Protein AF-S6V824-F1 (afdb_monomer)

Mean predicted aligned error: 8.58 Å

Sequence (291 aa):
VHAELPTQDVLAEPEPSVALASVLDTAERPHDSRVLLSIGAGLAEAAPLQPLRQRIEALCHDIRNELGVEVPVPEVYLDRALPADRFQVELEGVPVTEGEFGAKLLLLQDDPLHAQLISLEPVEAPSPIASRPGRWIGREHVGALQDAGIGFLFADEVLREVLDRMLRRYAADFLGIQETRLMLEQLEGKYGELIKEVLRIMPLQRVAEALRLLVAEGVSIRNRRGLLESMVEWGGTESDAGRLTEHLRAGLARQISHQYADRNRVISAFVLAPALEERLRGALGRQDKNR

Radius of gyration: 25.37 Å; Cα contacts (8 Å, |Δi|>4): 370; chains: 1; bounding box: 50×78×82 Å

Secondary structure (DSSP, 8-state):
---PPPP----PPPPSSSHHHHHHHTPPPPSS-SEEEEE-HHHHHHS-HHHHHHHHHHHHHHHHHHH---PPPPEEEE-TTS-TTEEEEEETTEEEEEEE--TTEEEE-S-HHHHHHTT--PEEE--TT-SS-EEEEEGGGHHHHHHTT--EE-HHHHHHHHHHHHHHHTTTTT--HHHHHHHHHTTHHHHHHHHHHHHHHS-HHHHHHHHHHHHHTT-----HHHHHHHHHHHTTT--SHHHHHHHHHHHTHHHHHHHH--TTSPPP-----HHHHHHHHHHHHHHTT--

pLDDT: mean 88.2, std 16.55, range [31.91, 97.94]

Nearest PDB structures (foldseek):
  6wa6-assembly1_E  TM=8.907E-01  e=2.879E-19  Chlamydia pneumoniae
  6wa6-assembly1_I  TM=8.769E-01  e=2.291E-19  Chlamydia pneumoniae
  7qij-assembly1_CA  TM=8.609E-01  e=1.627E-19  Yersinia enterocolitica
  7alw-assembly1_A  TM=8.765E-01  e=6.047E-19  Yersinia enterocolitica
  7qij-assembly2_RA  TM=8.563E-01  e=4.546E-19  Yersinia enterocolitica

Foldseek 3Di:
DDDDDDDDDDDDDDDDADPQCVVLVPDDDDLQFQKEKEAEQLLCRQAPPVVLQVLQVVLQVVCCVQAVFRFDRYDYHYDHVDDRQKMFMDGNNHTDAIDGDRLQKKFFPDDCVLCVVVVFQFDFACASQDPGTTTIGGPVCVVVCVVSVTDIHHSSRSVSSNVSVVCLQCRLVSQALVRLVVVVVVCCVPCVVLSVLLCVQDPSRLVSLLSSVCSNVVHHCVPVVLQSVLSNVCVNPDPDSVVSNVSSVVSCVVVVQVVQADPVSDHDDDDDDPVVVVVVVVVVVVVVVVD

Organism: NCBI:txid1194404

InterPro domains:
  IPR001712 Type III secretion system FHIPEP [PF00771] (35-288)
  IPR001712 Type III secretion system FHIPEP [PTHR30161] (28-288)
  IPR042193 FHIPEP, domain 3 [G3DSA:1.10.8.540] (176-263)
  IPR042194 FHIPEP, domain 1 [G3DSA:3.40.30.60] (35-175)

Structure (mmCIF, N/CA/C/O backbone):
data_AF-S6V824-F1
#
_entry.id   AF-S6V824-F1
#
loop_
_atom_site.group_PDB
_atom_site.id
_atom_site.type_symbol
_atom_site.label_atom_id
_atom_site.label_alt_id
_atom_site.label_comp_id
_atom_site.label_asym_id
_atom_site.label_entity_id
_atom_site.label_seq_id
_atom_site.pdbx_PDB_ins_code
_atom_site.Cartn_x
_atom_site.Cartn_y
_atom_site.Cartn_z
_atom_site.occupancy
_atom_site.B_iso_or_equiv
_atom_site.auth_seq_id
_atom_site.auth_comp_id
_atom_site.auth_asym_id
_atom_site.auth_atom_id
_atom_site.pdbx_PDB_model_num
ATOM 1 N N . VAL A 1 1 ? 7.088 48.043 -53.734 1.00 42.75 1 VAL A N 1
ATOM 2 C CA . VAL A 1 1 ? 6.934 48.030 -52.263 1.00 42.75 1 VAL A CA 1
ATOM 3 C C . VAL A 1 1 ? 6.707 46.585 -51.876 1.00 42.75 1 VAL A C 1
ATOM 5 O O . VAL A 1 1 ? 5.650 46.046 -52.172 1.00 42.75 1 VAL A O 1
ATOM 8 N N . HIS A 1 2 ? 7.774 45.938 -51.412 1.00 32.22 2 HIS A N 1
ATOM 9 C CA . HIS A 1 2 ? 7.785 44.544 -50.977 1.00 32.22 2 HIS A CA 1
ATOM 10 C C . HIS A 1 2 ? 6.995 44.413 -49.671 1.00 32.22 2 HIS A C 1
ATOM 12 O O . HIS A 1 2 ? 7.174 45.236 -48.778 1.00 32.22 2 HIS A O 1
ATOM 18 N N . ALA A 1 3 ? 6.143 43.397 -49.570 1.00 35.28 3 ALA A N 1
ATOM 19 C CA . ALA A 1 3 ? 5.571 42.947 -48.308 1.00 35.28 3 ALA A CA 1
ATOM 20 C C . ALA A 1 3 ? 5.897 41.456 -48.179 1.00 35.28 3 ALA A C 1
ATOM 22 O O . ALA A 1 3 ? 5.296 40.619 -48.850 1.00 35.28 3 ALA A O 1
ATOM 23 N N . GLU A 1 4 ? 6.927 41.163 -47.390 1.00 32.28 4 GLU A N 1
ATOM 24 C CA . GLU A 1 4 ? 7.301 39.820 -46.959 1.00 32.28 4 GLU A CA 1
ATOM 25 C C . GLU A 1 4 ? 6.299 39.336 -45.903 1.00 32.28 4 GLU A C 1
ATOM 27 O O . GLU A 1 4 ? 6.030 40.022 -44.917 1.00 32.28 4 GLU A O 1
ATOM 32 N N . LEU A 1 5 ? 5.737 38.150 -46.125 1.00 37.09 5 LEU A N 1
ATOM 33 C CA . LEU A 1 5 ? 5.068 37.359 -45.096 1.00 37.09 5 LEU A CA 1
ATOM 34 C C . LEU A 1 5 ? 6.140 36.489 -44.423 1.00 37.09 5 LEU A C 1
ATOM 36 O O . LEU A 1 5 ? 6.868 35.807 -45.148 1.00 37.09 5 LEU A O 1
ATOM 40 N N . PRO A 1 6 ? 6.266 36.482 -43.086 1.00 36.09 6 PRO A N 1
ATOM 41 C CA . PRO A 1 6 ? 7.242 35.635 -42.425 1.00 36.09 6 PRO A CA 1
ATOM 42 C C . PRO A 1 6 ? 6.784 34.172 -42.414 1.00 36.09 6 PRO A C 1
ATOM 44 O O . PRO A 1 6 ? 5.643 33.839 -42.085 1.00 36.09 6 PRO A O 1
ATOM 47 N N . THR A 1 7 ? 7.729 33.323 -42.796 1.00 36.97 7 THR A N 1
ATOM 48 C CA . THR A 1 7 ? 7.738 31.864 -42.776 1.00 36.97 7 THR A CA 1
ATOM 49 C C . THR A 1 7 ? 7.421 31.327 -41.377 1.00 36.97 7 THR A C 1
ATOM 51 O O . THR A 1 7 ? 7.970 31.798 -40.383 1.00 36.97 7 THR A O 1
ATOM 54 N N . GLN A 1 8 ? 6.538 30.330 -41.300 1.00 38.06 8 GLN A N 1
ATOM 55 C CA . GLN A 1 8 ? 6.351 29.510 -40.104 1.00 38.06 8 GLN A CA 1
ATOM 56 C C . GLN A 1 8 ? 7.595 28.638 -39.901 1.00 38.06 8 GLN A C 1
ATOM 58 O O . GLN A 1 8 ? 7.780 27.665 -40.631 1.00 38.06 8 GLN A O 1
ATOM 63 N N . ASP A 1 9 ? 8.425 28.974 -38.914 1.00 31.91 9 ASP A N 1
ATOM 64 C CA . ASP A 1 9 ? 9.458 28.069 -38.414 1.00 31.91 9 ASP A CA 1
ATOM 65 C C . ASP A 1 9 ? 8.865 27.126 -37.359 1.00 31.91 9 ASP A C 1
ATOM 67 O O . ASP A 1 9 ? 8.425 27.512 -36.276 1.00 31.91 9 ASP A O 1
ATOM 71 N N . VAL A 1 10 ? 8.817 25.872 -37.793 1.00 36.41 10 VAL A N 1
ATOM 72 C CA . VAL A 1 10 ? 8.784 24.592 -37.089 1.00 36.41 10 VAL A CA 1
ATOM 73 C C . VAL A 1 10 ? 9.119 24.680 -35.590 1.00 36.41 10 VAL A C 1
ATOM 75 O O . VAL A 1 10 ? 10.242 24.987 -35.195 1.00 36.41 10 VAL A O 1
ATOM 78 N N . LEU A 1 11 ? 8.143 24.320 -34.752 1.00 35.00 11 LEU A N 1
ATOM 79 C CA . LEU A 1 11 ? 8.351 23.973 -33.345 1.00 35.00 11 LEU A CA 1
ATOM 80 C C . LEU A 1 11 ? 9.250 22.730 -33.272 1.00 35.00 11 LEU A C 1
ATOM 82 O O . LEU A 1 11 ? 8.796 21.620 -33.537 1.00 35.00 11 LEU A O 1
ATOM 86 N N . ALA A 1 12 ? 10.524 22.925 -32.937 1.00 35.66 12 ALA A N 1
ATOM 87 C CA . ALA A 1 12 ? 11.430 21.843 -32.578 1.00 35.66 12 ALA A CA 1
ATOM 88 C C . ALA A 1 12 ? 11.019 21.254 -31.217 1.00 35.66 12 ALA A C 1
ATOM 90 O O . ALA A 1 12 ? 10.885 21.981 -30.230 1.00 35.66 12 ALA A O 1
ATOM 91 N N . GLU A 1 13 ? 10.812 19.939 -31.171 1.00 36.19 13 GLU A N 1
ATOM 92 C CA . GLU A 1 13 ? 10.642 19.175 -29.933 1.00 36.19 13 GLU A CA 1
ATOM 93 C C . GLU A 1 13 ? 11.926 19.256 -29.081 1.00 36.19 13 GLU A C 1
ATOM 95 O O . GLU A 1 13 ? 13.026 19.182 -29.636 1.00 36.19 13 GLU A O 1
ATOM 100 N N . PRO A 1 14 ? 11.845 19.401 -27.745 1.00 37.44 14 PRO A N 1
ATOM 101 C CA . PRO A 1 14 ? 13.037 19.353 -26.909 1.00 37.44 14 PRO A CA 1
ATOM 102 C C . PRO A 1 14 ? 13.523 17.902 -26.751 1.00 37.44 14 PRO A C 1
ATOM 104 O O . PRO A 1 14 ? 12.757 17.017 -26.374 1.00 37.44 14 PRO A O 1
ATOM 107 N N . GLU A 1 15 ? 14.812 17.665 -27.006 1.00 36.59 15 GLU A N 1
ATOM 108 C CA . GLU A 1 15 ? 15.467 16.363 -26.823 1.00 36.59 15 GLU A CA 1
ATOM 109 C C . GLU A 1 15 ? 15.367 15.844 -25.366 1.00 36.59 15 GLU A C 1
ATOM 111 O O . GLU A 1 15 ? 15.774 16.553 -24.440 1.00 36.59 15 GLU A O 1
ATOM 116 N N . PRO A 1 16 ? 14.899 14.601 -25.112 1.00 46.06 16 PRO A N 1
ATOM 117 C CA . PRO A 1 16 ? 14.573 14.149 -23.757 1.00 46.06 16 PRO A CA 1
ATOM 118 C C . PRO A 1 16 ? 15.608 13.191 -23.128 1.00 46.06 16 PRO A C 1
ATOM 120 O O . PRO A 1 16 ? 15.213 12.203 -22.517 1.00 46.06 16 PRO A O 1
ATOM 123 N N . SER A 1 17 ? 16.924 13.435 -23.239 1.00 49.91 17 SER A N 1
ATOM 124 C CA . SER A 1 17 ? 17.923 12.471 -22.709 1.00 49.91 17 SER A CA 1
ATOM 125 C C . SER A 1 17 ? 19.036 13.027 -21.811 1.00 49.91 17 SER A C 1
ATOM 127 O O . SER A 1 17 ? 19.642 12.250 -21.078 1.00 49.91 17 SER A O 1
ATOM 129 N N . VAL A 1 18 ? 19.330 14.331 -21.804 1.00 44.28 18 VAL A N 1
ATOM 130 C CA . VAL A 1 18 ? 20.555 14.844 -21.140 1.00 44.28 18 VAL A CA 1
ATOM 131 C C . VAL A 1 18 ? 20.296 15.447 -19.744 1.00 44.28 18 VAL A C 1
ATOM 133 O O . VAL A 1 18 ? 21.223 15.676 -18.973 1.00 44.28 18 VAL A O 1
ATOM 136 N N . ALA A 1 19 ? 19.035 15.661 -19.359 1.00 47.78 19 ALA A N 1
ATOM 137 C CA . ALA A 1 19 ? 18.693 16.410 -18.142 1.00 47.78 19 ALA A CA 1
ATOM 138 C C . ALA A 1 19 ? 18.625 15.578 -16.842 1.00 47.78 19 ALA A C 1
ATOM 140 O O . ALA A 1 19 ? 18.564 16.157 -15.761 1.00 47.78 19 ALA A O 1
ATOM 141 N N . LEU A 1 20 ? 18.606 14.241 -16.914 1.00 47.66 20 LEU A N 1
ATOM 142 C CA . LEU A 1 20 ? 18.340 13.390 -15.742 1.00 47.66 20 LEU A CA 1
ATOM 143 C C . LEU A 1 20 ? 19.601 12.991 -14.980 1.00 47.66 20 LEU A C 1
ATOM 145 O O . LEU A 1 20 ? 19.644 13.101 -13.754 1.00 47.66 20 LEU A O 1
ATOM 149 N N . ALA A 1 21 ? 20.624 12.551 -15.719 1.00 44.31 21 ALA A N 1
ATOM 150 C CA . ALA A 1 21 ? 21.882 12.114 -15.134 1.00 44.31 21 ALA A CA 1
ATOM 151 C C . ALA A 1 21 ? 22.497 13.227 -14.284 1.00 44.31 21 ALA A C 1
ATOM 153 O O . ALA A 1 21 ? 22.924 12.935 -13.182 1.00 44.31 21 ALA A O 1
ATOM 154 N N . SER A 1 22 ? 22.433 14.487 -14.735 1.00 46.03 22 SER A N 1
ATOM 155 C CA . SER A 1 22 ? 23.046 15.649 -14.079 1.00 46.03 22 SER A CA 1
ATOM 156 C C . SER A 1 22 ? 22.355 16.101 -12.782 1.00 46.03 22 SER A C 1
ATOM 158 O O . SER A 1 22 ? 23.029 16.573 -11.868 1.00 46.03 22 SER A O 1
ATOM 160 N N . VAL A 1 23 ? 21.029 15.946 -12.659 1.00 53.03 23 VAL A N 1
ATOM 161 C CA . VAL A 1 23 ? 20.279 16.371 -11.457 1.00 53.03 23 VAL A CA 1
ATOM 162 C C . VAL A 1 23 ? 20.393 15.342 -10.332 1.00 53.03 23 VAL A C 1
ATOM 164 O O . VAL A 1 23 ? 20.515 15.723 -9.171 1.00 53.03 23 VAL A O 1
ATOM 167 N N . LEU A 1 24 ? 20.400 14.048 -10.666 1.00 56.69 24 LEU A N 1
ATOM 168 C CA . LEU A 1 24 ? 20.668 12.982 -9.697 1.00 56.69 24 LEU A CA 1
ATOM 169 C C . LEU A 1 24 ? 22.177 12.778 -9.450 1.00 56.69 24 LEU A C 1
ATOM 171 O O . LEU A 1 24 ? 22.533 12.260 -8.399 1.00 56.69 24 LEU A O 1
ATOM 175 N N . ASP A 1 25 ? 23.057 13.217 -10.365 1.00 50.44 25 ASP A N 1
ATOM 176 C CA . ASP A 1 25 ? 24.528 13.084 -10.262 1.00 50.44 25 ASP A CA 1
ATOM 177 C C . ASP A 1 25 ? 25.109 13.744 -9.016 1.00 50.44 25 ASP A C 1
ATOM 179 O O . ASP A 1 25 ? 26.099 13.286 -8.453 1.00 50.44 25 ASP A O 1
ATOM 183 N N . THR A 1 26 ? 24.519 14.874 -8.633 1.00 52.97 26 THR A N 1
ATOM 184 C CA . THR A 1 26 ? 25.080 15.766 -7.610 1.00 52.97 26 THR A CA 1
ATOM 185 C C . THR A 1 26 ? 24.395 15.618 -6.255 1.00 52.97 26 THR A C 1
ATOM 187 O O . THR A 1 26 ? 24.770 16.305 -5.308 1.00 52.97 26 THR A O 1
ATOM 190 N N . ALA A 1 27 ? 23.372 14.766 -6.156 1.00 63.06 27 ALA A N 1
ATOM 191 C CA . ALA A 1 27 ? 22.591 14.610 -4.941 1.00 63.06 27 ALA A CA 1
ATOM 192 C C . ALA A 1 27 ? 23.253 13.578 -4.020 1.00 63.06 27 ALA A C 1
ATOM 194 O O . ALA A 1 27 ? 23.409 12.412 -4.381 1.00 63.06 27 ALA A O 1
ATOM 195 N N . GLU A 1 28 ? 23.638 14.006 -2.818 1.00 75.31 28 GLU A N 1
ATOM 196 C CA . GLU A 1 28 ? 23.995 13.077 -1.746 1.00 75.31 28 GLU A CA 1
ATOM 197 C C . GLU A 1 28 ? 22.806 12.157 -1.444 1.00 75.31 28 GLU A C 1
ATOM 199 O O . GLU A 1 28 ? 21.642 12.551 -1.577 1.00 75.31 28 GLU A O 1
ATOM 204 N N . ARG A 1 29 ? 23.098 10.910 -1.061 1.00 83.44 29 ARG A N 1
ATOM 205 C CA . ARG A 1 29 ? 22.059 9.941 -0.709 1.00 83.44 29 ARG A CA 1
ATOM 206 C C . ARG A 1 29 ? 21.196 10.514 0.425 1.00 83.44 29 ARG A C 1
ATOM 208 O O . ARG A 1 29 ? 21.756 10.867 1.463 1.00 83.44 29 ARG A O 1
ATOM 215 N N . PRO A 1 30 ? 19.861 10.567 0.279 1.00 84.31 30 PRO A N 1
ATOM 216 C CA . PRO A 1 30 ? 18.988 11.035 1.349 1.00 84.31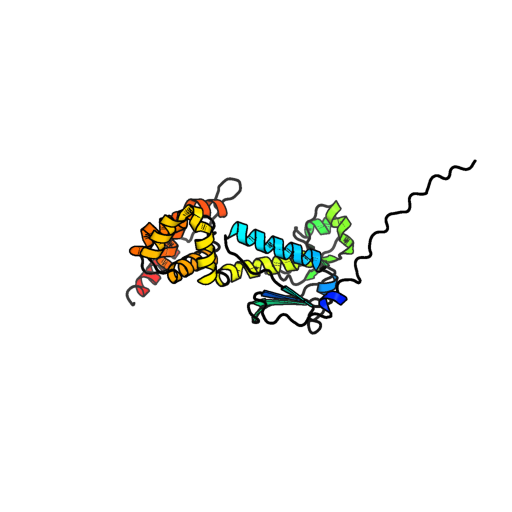 30 PRO A CA 1
ATOM 217 C C . PRO A 1 30 ? 19.155 10.171 2.605 1.00 84.31 30 PRO A C 1
ATOM 219 O O . PRO A 1 30 ? 18.968 8.955 2.554 1.00 84.31 30 PRO A O 1
ATOM 222 N N . HIS A 1 31 ? 19.520 10.792 3.728 1.00 76.75 31 HIS A N 1
ATOM 223 C CA . HIS A 1 31 ? 19.732 10.092 5.002 1.00 76.75 31 HIS A CA 1
ATOM 224 C C . HIS A 1 31 ? 18.479 10.051 5.888 1.00 76.75 31 HIS A C 1
ATOM 226 O O . HIS A 1 31 ? 18.310 9.099 6.643 1.00 76.75 31 HIS A O 1
ATOM 232 N N . ASP A 1 32 ? 17.582 11.032 5.748 1.00 82.88 32 ASP A N 1
ATOM 233 C CA . ASP A 1 32 ? 16.365 11.166 6.565 1.00 82.88 32 ASP A CA 1
ATOM 234 C C . ASP A 1 32 ? 15.098 10.667 5.846 1.00 82.88 32 ASP A C 1
ATOM 236 O O . ASP A 1 32 ? 13.971 10.902 6.293 1.00 82.88 32 ASP A O 1
ATOM 240 N N . SER A 1 33 ? 15.259 9.987 4.708 1.00 88.88 33 SER A N 1
ATOM 241 C CA . SER A 1 33 ? 14.119 9.528 3.922 1.00 88.88 33 SER A CA 1
ATOM 242 C C . SER A 1 33 ? 13.402 8.371 4.611 1.00 88.88 33 SER A C 1
ATOM 244 O O . SER A 1 33 ? 13.998 7.332 4.905 1.00 88.88 33 SER A O 1
ATOM 246 N N . ARG A 1 34 ? 12.089 8.520 4.830 1.00 93.19 34 ARG A N 1
ATOM 247 C CA . ARG A 1 34 ? 11.262 7.422 5.354 1.00 93.19 34 ARG A CA 1
ATOM 248 C C . ARG A 1 34 ? 11.130 6.290 4.345 1.00 93.19 34 ARG A C 1
ATOM 250 O O . ARG A 1 34 ? 11.077 5.139 4.757 1.00 93.19 34 ARG A O 1
ATOM 257 N N . VAL A 1 35 ? 11.068 6.609 3.052 1.00 97.19 35 VAL A N 1
ATOM 258 C CA . VAL A 1 35 ? 11.022 5.621 1.970 1.00 97.19 35 VAL A CA 1
ATOM 259 C C . VAL A 1 35 ? 11.950 6.063 0.847 1.00 97.19 35 VAL A C 1
ATOM 261 O O . VAL A 1 35 ? 11.719 7.104 0.236 1.00 97.19 35 VAL A O 1
ATOM 264 N N . LEU A 1 36 ? 12.949 5.240 0.539 1.00 96.75 36 LEU A N 1
ATOM 265 C CA . LEU A 1 36 ? 13.936 5.514 -0.504 1.00 96.75 36 LEU A CA 1
ATOM 266 C C . LEU A 1 36 ? 13.850 4.455 -1.604 1.00 96.75 36 LEU A C 1
ATOM 268 O O . LEU A 1 36 ? 13.994 3.265 -1.334 1.00 96.75 36 LEU A O 1
ATOM 272 N N . LEU A 1 37 ? 13.643 4.888 -2.845 1.00 97.31 37 LEU A N 1
ATOM 273 C CA . LEU A 1 37 ? 13.793 4.074 -4.045 1.00 97.31 37 LEU A CA 1
ATOM 274 C C . LEU A 1 37 ? 15.160 4.368 -4.675 1.00 97.31 37 LEU A C 1
ATOM 276 O O . LEU A 1 37 ? 15.342 5.386 -5.343 1.00 97.31 37 LEU A O 1
ATOM 280 N N . SER A 1 38 ? 16.099 3.446 -4.502 1.00 96.25 38 SER A N 1
ATOM 281 C CA . SER A 1 38 ? 17.385 3.445 -5.197 1.00 96.25 38 SER A CA 1
ATOM 282 C C . 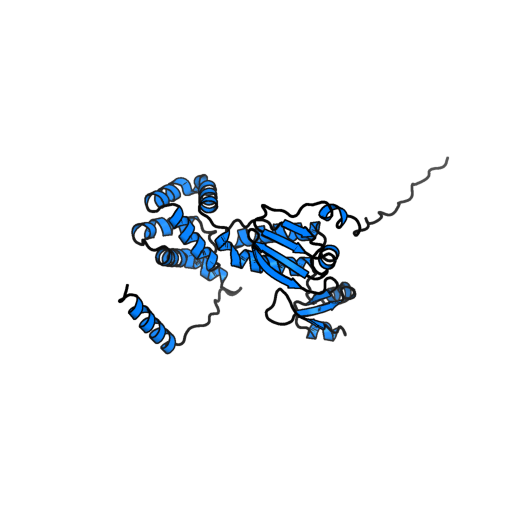SER A 1 38 ? 17.261 2.685 -6.517 1.00 96.25 38 SER A C 1
ATOM 284 O O . SER A 1 38 ? 16.807 1.540 -6.535 1.00 96.25 38 SER A O 1
ATOM 286 N N . ILE A 1 39 ? 17.675 3.298 -7.624 1.00 96.62 39 ILE A N 1
ATOM 287 C CA . ILE A 1 39 ? 17.663 2.688 -8.962 1.00 96.62 39 ILE A CA 1
ATOM 288 C C . ILE A 1 39 ? 19.048 2.736 -9.600 1.00 96.62 39 ILE A C 1
ATOM 290 O O . ILE A 1 39 ? 19.780 3.711 -9.435 1.00 96.62 39 ILE A O 1
ATOM 294 N N . GLY A 1 40 ? 19.393 1.689 -10.348 1.00 95.88 40 GLY A N 1
ATOM 295 C CA . GLY A 1 40 ? 20.574 1.664 -11.203 1.00 95.88 40 GLY A CA 1
ATOM 296 C C . GLY A 1 40 ? 20.431 2.556 -12.441 1.00 95.88 40 GLY A C 1
ATOM 297 O O . GLY A 1 40 ? 19.340 3.003 -12.803 1.00 95.88 40 GLY A O 1
ATOM 298 N N . ALA A 1 41 ? 21.554 2.805 -13.120 1.00 94.31 41 ALA A N 1
ATOM 299 C CA . ALA A 1 41 ? 21.619 3.735 -14.252 1.00 94.31 41 ALA A CA 1
ATOM 300 C C . ALA A 1 41 ? 20.700 3.360 -15.431 1.00 94.31 41 ALA A C 1
ATOM 302 O O . ALA A 1 41 ? 20.087 4.243 -16.024 1.00 94.31 41 ALA A O 1
ATOM 303 N N . GLY A 1 42 ? 20.551 2.068 -15.740 1.00 94.75 42 GLY A N 1
ATOM 304 C CA . GLY A 1 42 ? 19.681 1.597 -16.823 1.00 94.75 42 GLY A CA 1
ATOM 305 C C . GLY A 1 42 ? 18.207 1.887 -16.547 1.00 94.75 42 GLY A C 1
ATOM 306 O O . GLY A 1 42 ? 17.502 2.409 -17.412 1.00 94.75 42 GLY A O 1
ATOM 307 N N . LEU A 1 43 ? 17.748 1.633 -15.318 1.00 95.19 43 LEU A N 1
ATOM 308 C CA . LEU A 1 43 ? 16.395 1.996 -14.891 1.00 95.19 43 LEU A CA 1
ATOM 309 C C . LEU A 1 43 ? 16.188 3.511 -14.844 1.00 95.19 43 LEU A C 1
ATOM 311 O O . LEU A 1 43 ? 15.126 3.974 -15.246 1.00 95.19 43 LEU A O 1
ATOM 315 N N . ALA A 1 44 ? 17.184 4.286 -14.411 1.00 93.94 44 ALA A N 1
ATOM 316 C CA . ALA A 1 44 ? 17.092 5.746 -14.399 1.00 93.94 44 ALA A CA 1
ATOM 317 C C . ALA A 1 44 ? 16.956 6.346 -15.808 1.00 93.94 44 ALA A C 1
ATOM 319 O O . ALA A 1 44 ? 16.213 7.308 -15.998 1.00 93.94 44 ALA A O 1
ATOM 320 N N . GLU A 1 45 ? 17.627 5.769 -16.807 1.00 93.06 45 GLU A N 1
ATOM 321 C CA . GLU A 1 45 ? 17.442 6.143 -18.214 1.00 93.06 45 GLU A CA 1
ATOM 322 C C . GLU A 1 45 ? 16.051 5.746 -18.732 1.00 93.06 45 GLU A C 1
ATOM 324 O O . GLU A 1 45 ? 15.400 6.508 -19.448 1.00 93.06 45 GLU A O 1
ATOM 329 N N . ALA A 1 46 ? 15.576 4.554 -18.368 1.00 93.12 46 ALA A N 1
ATOM 330 C CA . ALA A 1 46 ? 14.311 4.016 -18.855 1.00 93.12 46 ALA A CA 1
ATOM 331 C C . ALA A 1 46 ? 13.059 4.619 -18.201 1.00 93.12 46 ALA A C 1
ATOM 333 O O . ALA A 1 46 ? 11.996 4.582 -18.833 1.00 93.12 46 ALA A O 1
ATOM 334 N N . ALA A 1 47 ? 13.185 5.131 -16.974 1.00 93.38 47 ALA A N 1
ATOM 335 C CA . ALA A 1 47 ? 12.130 5.711 -16.150 1.00 93.38 47 ALA A CA 1
ATOM 336 C C . ALA A 1 47 ? 12.468 7.177 -15.809 1.00 93.38 47 ALA A C 1
ATOM 338 O O . ALA A 1 47 ? 13.083 7.451 -14.773 1.00 93.38 47 ALA A O 1
ATOM 339 N N . PRO A 1 48 ? 12.067 8.146 -16.656 1.00 88.25 48 PRO A N 1
ATOM 340 C CA . PRO A 1 48 ? 12.389 9.545 -16.425 1.00 88.25 48 PRO A CA 1
ATOM 341 C C . PRO A 1 48 ? 11.852 10.050 -15.075 1.00 88.25 48 PRO A C 1
ATOM 343 O O . PRO A 1 48 ? 10.685 9.858 -14.735 1.00 88.25 48 PRO A O 1
ATOM 346 N N . LEU A 1 49 ? 12.704 10.751 -14.323 1.00 88.31 49 LEU A N 1
ATOM 347 C CA . LEU A 1 49 ? 12.467 11.190 -12.944 1.00 88.31 49 LEU A CA 1
ATOM 348 C C . LEU A 1 49 ? 11.170 11.985 -12.756 1.00 88.31 49 LEU A C 1
ATOM 350 O O . LEU A 1 49 ? 10.475 11.773 -11.770 1.00 88.31 49 LEU A O 1
ATOM 354 N N . GLN A 1 50 ? 10.853 12.913 -13.662 1.00 89.50 50 GLN A N 1
ATOM 355 C CA . GLN A 1 50 ? 9.663 13.764 -13.533 1.00 89.50 50 GLN A CA 1
ATOM 356 C C . GLN A 1 50 ? 8.359 12.945 -13.655 1.00 89.50 50 GLN A C 1
ATOM 358 O O . GLN A 1 50 ? 7.580 12.958 -12.700 1.00 89.50 50 GLN A O 1
ATOM 363 N N . PRO A 1 51 ? 8.134 12.167 -14.735 1.00 90.88 51 PRO A N 1
ATOM 364 C CA . PRO A 1 51 ? 7.029 11.209 -14.807 1.00 90.88 51 PRO A CA 1
ATOM 365 C C . PRO A 1 51 ? 6.980 10.235 -13.629 1.00 90.88 51 PRO A C 1
ATOM 367 O O . PRO A 1 51 ? 5.914 10.030 -13.051 1.00 90.88 51 PRO A O 1
ATOM 370 N N . LEU A 1 52 ? 8.126 9.672 -13.230 1.00 93.88 52 LEU A N 1
ATOM 371 C CA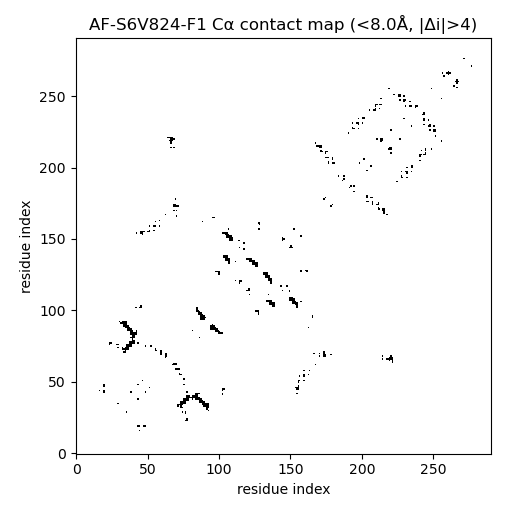 . LEU A 1 52 ? 8.182 8.733 -12.112 1.00 93.88 52 LEU A CA 1
ATOM 372 C C . LEU A 1 52 ? 7.721 9.393 -10.803 1.00 93.88 52 LEU A C 1
ATOM 374 O O . LEU A 1 52 ? 6.869 8.839 -10.117 1.00 93.88 52 LEU A O 1
ATOM 378 N N . ARG A 1 53 ? 8.199 10.602 -10.484 1.00 93.75 53 ARG A N 1
ATOM 379 C CA . ARG A 1 53 ? 7.754 11.362 -9.302 1.00 93.75 53 ARG A CA 1
ATOM 380 C C . ARG A 1 53 ? 6.258 11.656 -9.337 1.00 93.75 53 ARG A C 1
ATOM 382 O O . ARG A 1 53 ? 5.584 11.414 -8.344 1.00 93.75 53 ARG A O 1
ATOM 389 N N . GLN A 1 54 ? 5.723 12.087 -10.480 1.00 94.94 54 GLN A N 1
ATOM 390 C CA . GLN A 1 54 ? 4.283 12.332 -10.629 1.00 94.94 54 GLN A CA 1
ATOM 391 C C . GLN A 1 54 ? 3.459 11.062 -10.385 1.00 94.94 54 GLN A C 1
ATOM 393 O O . GLN A 1 54 ? 2.435 11.106 -9.704 1.00 94.94 54 GLN A O 1
ATOM 398 N N . ARG A 1 55 ? 3.916 9.911 -10.892 1.00 95.69 55 ARG A N 1
ATOM 399 C CA . ARG A 1 55 ? 3.271 8.614 -10.642 1.00 95.69 55 ARG A CA 1
ATOM 400 C C . ARG A 1 55 ? 3.347 8.197 -9.176 1.00 95.69 55 ARG A C 1
ATOM 402 O O . ARG A 1 55 ? 2.378 7.645 -8.662 1.00 95.69 55 ARG A O 1
ATOM 409 N N . ILE A 1 56 ? 4.468 8.461 -8.509 1.00 97.62 56 ILE A N 1
ATOM 410 C CA . ILE A 1 56 ? 4.649 8.191 -7.079 1.00 97.62 56 ILE A CA 1
ATOM 411 C C . ILE A 1 56 ? 3.713 9.075 -6.239 1.00 97.62 56 ILE A C 1
ATOM 413 O O . ILE A 1 56 ? 3.024 8.574 -5.355 1.00 97.62 56 ILE A O 1
ATOM 417 N N . GLU A 1 57 ? 3.626 10.372 -6.534 1.00 96.94 57 GLU A N 1
ATOM 418 C CA . GLU A 1 57 ? 2.712 11.293 -5.847 1.00 96.94 57 GLU A CA 1
ATOM 419 C C . GLU A 1 57 ? 1.243 10.895 -6.047 1.00 96.94 57 GLU A C 1
ATOM 421 O O . GLU A 1 57 ? 0.472 10.858 -5.082 1.00 96.94 57 GLU A O 1
ATOM 426 N N . ALA A 1 58 ? 0.865 10.537 -7.280 1.00 97.75 58 ALA A N 1
ATOM 427 C CA . ALA A 1 58 ? -0.463 10.019 -7.594 1.00 97.75 58 ALA A CA 1
ATOM 428 C C . ALA A 1 58 ? -0.759 8.725 -6.821 1.00 97.75 58 ALA A C 1
ATOM 430 O O . ALA A 1 58 ? -1.816 8.604 -6.211 1.00 97.75 58 ALA A O 1
ATOM 431 N N . LEU A 1 59 ? 0.203 7.803 -6.748 1.00 97.69 59 LEU A N 1
ATOM 432 C CA . LEU A 1 59 ? 0.087 6.580 -5.957 1.00 97.69 59 LEU A CA 1
ATOM 433 C C . LEU A 1 59 ? -0.156 6.870 -4.464 1.00 97.69 59 LEU A C 1
ATOM 435 O O . LEU A 1 59 ? -1.064 6.298 -3.860 1.00 97.69 59 LEU A O 1
ATOM 439 N N . CYS A 1 60 ? 0.614 7.771 -3.852 1.00 97.62 60 CYS A N 1
ATOM 440 C CA . CYS A 1 60 ? 0.404 8.157 -2.453 1.00 97.62 60 CYS A CA 1
ATOM 441 C C . CYS A 1 60 ? -0.983 8.794 -2.242 1.00 97.62 60 CYS A C 1
ATOM 443 O O . CYS A 1 60 ? -1.614 8.600 -1.198 1.00 97.62 60 CYS A O 1
ATOM 445 N N . HIS A 1 61 ? -1.480 9.547 -3.229 1.00 97.06 61 HIS A N 1
ATOM 446 C CA . HIS A 1 61 ? -2.840 10.081 -3.221 1.00 97.06 61 HIS A CA 1
ATOM 447 C C . HIS A 1 61 ? -3.902 8.973 -3.319 1.00 97.06 61 HIS A C 1
ATOM 449 O O . HIS A 1 61 ? -4.863 8.997 -2.548 1.00 97.06 61 HIS A O 1
ATOM 455 N N . ASP A 1 62 ? -3.710 7.981 -4.189 1.00 97.06 62 ASP A N 1
ATOM 456 C CA . ASP A 1 62 ? -4.601 6.827 -4.346 1.00 97.06 62 ASP A CA 1
ATOM 457 C C . ASP A 1 62 ? -4.696 6.022 -3.043 1.00 97.06 62 ASP A C 1
ATOM 459 O O . ASP A 1 62 ? -5.792 5.786 -2.533 1.00 97.06 62 ASP A O 1
ATOM 463 N N . ILE A 1 63 ? -3.556 5.695 -2.422 1.00 96.50 63 ILE A N 1
ATOM 464 C CA . ILE A 1 63 ? -3.512 4.957 -1.149 1.00 96.50 63 ILE A CA 1
ATOM 465 C C . ILE A 1 63 ? -4.249 5.722 -0.043 1.00 96.50 63 ILE A C 1
ATOM 467 O O . ILE A 1 63 ? -5.049 5.143 0.696 1.00 96.50 63 ILE A O 1
ATOM 471 N N . ARG A 1 64 ? -4.052 7.039 0.056 1.00 95.44 64 ARG A N 1
ATOM 472 C CA . ARG A 1 64 ? -4.794 7.893 0.997 1.00 95.44 64 ARG A CA 1
ATOM 473 C C . ARG A 1 64 ? -6.291 7.910 0.688 1.00 95.44 64 ARG A C 1
ATOM 475 O O . ARG A 1 64 ? -7.126 7.928 1.599 1.00 95.44 64 ARG A O 1
ATOM 482 N N . ASN A 1 65 ? -6.653 7.895 -0.590 1.00 94.38 65 ASN A N 1
ATOM 483 C CA . ASN A 1 65 ? -8.042 7.877 -1.022 1.00 94.38 65 ASN A CA 1
ATOM 484 C C . ASN A 1 65 ? -8.752 6.555 -0.779 1.00 94.38 65 ASN A C 1
ATOM 486 O O . ASN A 1 65 ? -9.961 6.550 -0.550 1.00 94.38 65 ASN 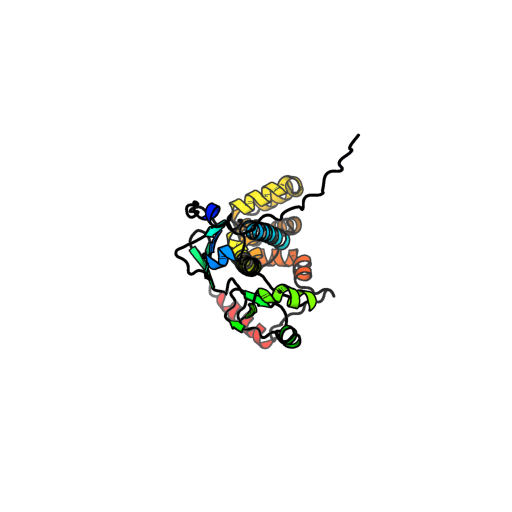A O 1
ATOM 490 N N . GLU A 1 66 ? -8.010 5.462 -0.773 1.00 93.50 66 GLU A N 1
ATOM 491 C CA . GLU A 1 66 ? -8.546 4.135 -0.530 1.00 93.50 66 GLU A CA 1
ATOM 492 C C . GLU A 1 66 ? -8.520 3.798 0.958 1.00 93.50 66 GLU A C 1
ATOM 494 O O . GLU A 1 66 ? -9.570 3.539 1.541 1.00 93.50 66 GLU A O 1
ATOM 499 N N . LEU A 1 67 ? -7.359 3.874 1.611 1.00 95.19 67 LEU A N 1
ATOM 500 C CA . LEU A 1 67 ? -7.176 3.460 3.004 1.00 95.19 67 LEU A CA 1
ATOM 501 C C . LEU A 1 67 ? -7.431 4.579 4.017 1.00 95.19 67 LEU A C 1
ATOM 503 O O . LEU A 1 67 ? -7.788 4.293 5.154 1.00 95.19 67 LEU A O 1
ATOM 507 N N . GLY A 1 68 ? -7.301 5.853 3.641 1.00 94.19 68 GLY A N 1
ATOM 508 C CA . GLY A 1 68 ? -7.386 6.965 4.596 1.00 94.19 68 GLY A CA 1
ATOM 509 C C . GLY A 1 68 ? -6.140 7.111 5.469 1.00 94.19 68 GLY A C 1
ATOM 510 O O . GLY A 1 68 ? -6.244 7.609 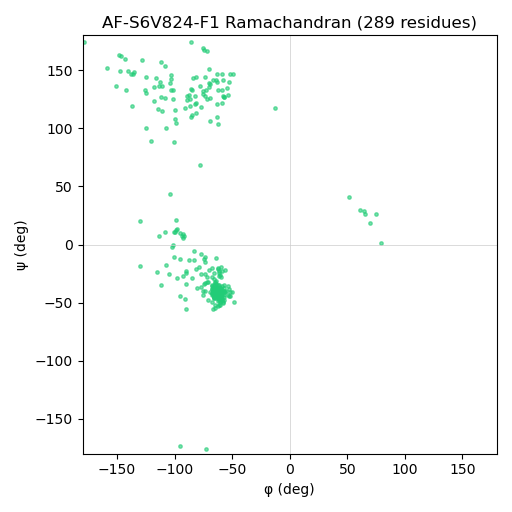6.588 1.00 94.19 68 GLY A O 1
ATOM 511 N N . VAL A 1 69 ? -4.988 6.659 4.982 1.00 94.56 69 VAL A N 1
ATOM 512 C CA . VAL A 1 69 ? -3.694 6.774 5.661 1.00 94.56 69 VAL A CA 1
ATOM 513 C C . VAL A 1 69 ? -2.802 7.711 4.862 1.00 94.56 69 VAL A C 1
ATOM 515 O O . VAL A 1 69 ? -2.765 7.639 3.635 1.00 94.56 69 VAL A O 1
ATOM 518 N N . GLU A 1 70 ? -2.104 8.599 5.560 1.00 92.56 70 GLU A N 1
ATOM 519 C CA . GLU A 1 70 ? -1.057 9.428 4.972 1.00 92.56 70 GLU A CA 1
ATOM 520 C C . GLU A 1 70 ? 0.226 8.599 4.890 1.00 92.56 70 GLU A C 1
ATOM 522 O O . GLU A 1 70 ? 0.781 8.210 5.917 1.00 92.56 70 GLU A O 1
ATOM 527 N N . VAL A 1 71 ? 0.675 8.298 3.673 1.00 95.06 71 VAL A N 1
ATOM 528 C CA . VAL A 1 71 ? 1.938 7.591 3.424 1.00 95.06 71 VAL A CA 1
ATOM 529 C C . VAL A 1 71 ? 3.006 8.589 2.964 1.00 95.06 71 VAL A C 1
ATOM 531 O O . VAL A 1 71 ? 2.672 9.524 2.229 1.00 95.06 71 VAL A O 1
ATOM 534 N N . PRO A 1 72 ? 4.276 8.438 3.384 1.00 95.19 72 PRO A N 1
ATOM 535 C CA . PRO A 1 72 ? 5.352 9.297 2.905 1.00 95.19 72 PRO A CA 1
ATOM 536 C C . PRO A 1 72 ? 5.542 9.104 1.400 1.00 95.19 72 PRO A C 1
ATOM 538 O O . PRO A 1 72 ? 5.358 7.999 0.893 1.00 95.19 72 PRO A O 1
ATOM 541 N N . VAL A 1 73 ? 5.915 10.173 0.695 1.00 95.81 73 VAL A N 1
ATOM 542 C CA . VAL A 1 73 ? 6.250 10.115 -0.734 1.00 95.81 73 VAL A CA 1
ATOM 543 C C . VAL A 1 73 ? 7.660 9.530 -0.875 1.00 95.81 73 VAL A C 1
ATOM 545 O O . VAL A 1 73 ? 8.592 10.144 -0.354 1.00 95.81 73 VAL A O 1
ATOM 548 N N . PRO A 1 74 ? 7.839 8.373 -1.543 1.00 96.38 74 PRO A N 1
ATOM 549 C CA . PRO A 1 74 ? 9.157 7.816 -1.820 1.00 96.38 74 PRO A CA 1
ATOM 550 C C . PRO A 1 74 ? 10.090 8.806 -2.523 1.00 96.38 74 PRO A C 1
ATOM 552 O O . PRO A 1 74 ? 9.750 9.359 -3.572 1.00 96.38 74 PRO A O 1
ATOM 555 N N . GLU A 1 75 ? 11.293 8.982 -1.985 1.00 94.88 75 GLU A N 1
ATOM 556 C CA . GLU A 1 75 ? 12.363 9.695 -2.678 1.00 94.88 75 GLU A CA 1
ATOM 557 C C . GLU A 1 75 ? 13.052 8.769 -3.680 1.00 94.88 75 GLU A C 1
ATOM 559 O O . GLU A 1 75 ? 13.215 7.578 -3.430 1.00 94.88 75 GLU A O 1
ATOM 564 N N . VAL A 1 76 ? 13.466 9.312 -4.826 1.00 94.38 76 VAL A N 1
ATOM 565 C CA . VAL A 1 76 ? 14.149 8.546 -5.879 1.00 94.38 76 VAL A CA 1
ATOM 566 C C . VAL A 1 76 ? 15.615 8.946 -5.922 1.00 94.38 76 VAL A C 1
ATOM 568 O O . VAL A 1 76 ? 15.926 10.129 -6.086 1.00 94.38 76 VAL A O 1
ATOM 571 N N . TYR A 1 77 ? 16.497 7.957 -5.819 1.00 93.88 77 TYR A N 1
ATOM 572 C CA . TYR A 1 77 ? 17.945 8.117 -5.805 1.00 93.88 77 TYR A CA 1
ATOM 573 C C . TYR A 1 77 ? 18.602 7.251 -6.885 1.00 93.88 77 TYR A C 1
ATOM 575 O O . TYR A 1 77 ? 18.280 6.073 -7.037 1.00 93.88 77 TYR A O 1
ATOM 583 N N . LEU A 1 78 ? 19.529 7.836 -7.647 1.00 93.94 78 LEU A N 1
ATOM 584 C CA . LEU A 1 78 ? 20.359 7.092 -8.595 1.00 93.94 78 LEU A CA 1
ATOM 585 C C . LEU A 1 78 ? 21.567 6.529 -7.852 1.00 93.94 78 LEU A C 1
ATOM 587 O O . LEU A 1 78 ? 22.482 7.272 -7.500 1.00 93.94 78 LEU A O 1
ATOM 591 N N . ASP A 1 79 ? 21.592 5.215 -7.668 1.00 93.00 79 ASP A N 1
ATOM 592 C CA . ASP A 1 79 ? 22.726 4.530 -7.063 1.00 93.00 79 ASP A CA 1
ATOM 593 C C . ASP A 1 79 ? 23.598 3.901 -8.156 1.00 93.00 79 ASP A C 1
ATOM 595 O O . ASP A 1 79 ? 23.238 2.907 -8.787 1.00 93.00 79 ASP A O 1
ATOM 599 N N . ARG A 1 80 ? 24.778 4.485 -8.385 1.00 88.75 80 ARG A N 1
ATOM 600 C CA . ARG A 1 80 ? 25.748 3.985 -9.375 1.00 88.75 80 ARG A CA 1
ATOM 601 C C . ARG A 1 80 ? 26.471 2.714 -8.936 1.00 88.75 80 ARG A C 1
ATOM 603 O O . ARG A 1 80 ? 27.112 2.081 -9.773 1.00 88.75 80 ARG A O 1
ATOM 610 N N . ALA A 1 81 ? 26.410 2.358 -7.654 1.00 91.81 81 ALA A N 1
ATOM 611 C CA . ALA A 1 81 ? 26.931 1.085 -7.177 1.00 91.81 81 ALA A CA 1
ATOM 612 C C . ALA A 1 81 ? 25.965 -0.071 -7.482 1.00 91.81 81 ALA A C 1
ATOM 614 O O . ALA A 1 81 ? 26.399 -1.226 -7.518 1.00 91.81 81 ALA A O 1
ATOM 615 N N . LEU A 1 82 ? 24.680 0.217 -7.737 1.00 94.06 82 LEU A N 1
ATOM 616 C CA . LEU A 1 82 ? 23.722 -0.791 -8.179 1.00 94.06 82 LEU A CA 1
ATOM 617 C C . LEU A 1 82 ? 23.959 -1.189 -9.648 1.00 94.06 82 LEU A C 1
ATOM 619 O O . LEU A 1 82 ? 24.271 -0.341 -10.490 1.00 94.06 82 LEU A O 1
ATOM 623 N N . PRO A 1 83 ? 23.751 -2.474 -9.997 1.00 96.50 83 PRO A N 1
ATOM 624 C CA . PRO A 1 83 ? 23.638 -2.901 -11.387 1.00 96.50 83 PRO A CA 1
ATOM 625 C C . PRO A 1 83 ? 22.596 -2.074 -12.151 1.00 96.50 83 PRO A C 1
ATOM 627 O O . PRO A 1 83 ? 21.571 -1.693 -11.590 1.00 96.50 83 PRO A O 1
ATOM 630 N N . ALA A 1 84 ? 22.836 -1.840 -13.445 1.00 95.69 84 ALA A N 1
ATOM 631 C CA . ALA A 1 84 ? 22.042 -0.924 -14.270 1.00 95.69 84 ALA A CA 1
ATOM 632 C C . ALA A 1 84 ? 20.522 -1.178 -14.217 1.00 95.69 84 ALA A C 1
ATOM 634 O O . ALA A 1 84 ? 19.753 -0.223 -14.125 1.00 95.69 84 ALA A O 1
ATOM 635 N N . ASP A 1 85 ? 20.117 -2.447 -14.220 1.00 95.94 85 ASP A N 1
ATOM 636 C CA . ASP A 1 85 ? 18.719 -2.892 -14.294 1.00 95.94 85 ASP A CA 1
ATOM 637 C C . ASP A 1 85 ? 18.123 -3.265 -12.920 1.00 95.94 85 ASP A C 1
ATOM 639 O O . ASP A 1 85 ? 17.057 -3.880 -12.837 1.00 95.94 85 ASP A O 1
ATOM 643 N N . ARG A 1 86 ? 18.809 -2.915 -11.823 1.00 96.62 86 ARG A N 1
ATOM 644 C CA . ARG A 1 86 ? 18.406 -3.247 -10.450 1.00 96.62 86 ARG A CA 1
ATOM 645 C C . ARG A 1 86 ? 17.791 -2.047 -9.738 1.00 96.62 86 ARG A C 1
ATOM 647 O O . ARG A 1 86 ? 18.228 -0.910 -9.913 1.00 96.62 86 ARG A O 1
ATOM 654 N N . PHE A 1 87 ? 16.819 -2.320 -8.876 1.00 97.50 87 PHE A N 1
ATOM 655 C CA . PHE A 1 87 ? 16.277 -1.360 -7.923 1.00 97.50 87 PHE A CA 1
ATOM 656 C C . PHE A 1 87 ? 16.277 -1.935 -6.502 1.00 97.50 87 PHE A C 1
ATOM 658 O O . PHE A 1 87 ? 16.281 -3.153 -6.292 1.00 97.50 87 PHE A O 1
ATOM 665 N N . GLN A 1 88 ? 16.222 -1.040 -5.524 1.00 97.44 88 GLN A N 1
ATOM 666 C CA . GLN A 1 88 ? 16.093 -1.348 -4.108 1.00 97.44 88 GLN A CA 1
ATOM 667 C C . GLN A 1 88 ? 15.189 -0.307 -3.448 1.00 97.44 88 GLN A C 1
ATOM 669 O O . GLN A 1 88 ? 15.342 0.890 -3.665 1.00 97.44 88 GLN A O 1
ATOM 674 N N . VAL A 1 89 ? 14.239 -0.774 -2.649 1.00 97.69 89 VAL A N 1
ATOM 675 C CA . VAL A 1 89 ? 13.322 0.040 -1.857 1.00 97.69 89 VAL A CA 1
ATOM 676 C C . VAL A 1 89 ? 13.652 -0.158 -0.389 1.00 97.69 89 VAL A C 1
ATOM 678 O O . VAL A 1 89 ? 13.682 -1.288 0.112 1.00 97.69 89 VAL A O 1
ATOM 681 N N . GLU A 1 90 ? 13.869 0.949 0.301 1.00 96.44 90 GLU A N 1
ATOM 682 C CA . GLU A 1 90 ? 14.182 0.986 1.721 1.00 96.44 90 GLU A CA 1
ATOM 683 C C . GLU A 1 90 ? 13.080 1.701 2.491 1.00 96.44 90 GLU A C 1
ATOM 685 O O . GLU A 1 90 ? 12.511 2.683 2.015 1.00 96.44 90 GLU A O 1
ATOM 690 N N . LEU A 1 91 ? 12.811 1.207 3.694 1.00 96.00 91 LEU A N 1
ATOM 691 C CA . LEU A 1 91 ? 11.954 1.832 4.688 1.00 96.00 91 LEU A CA 1
ATOM 692 C C . LEU A 1 91 ? 12.840 2.211 5.873 1.00 96.00 91 LEU A C 1
ATOM 694 O O . LEU A 1 91 ? 13.438 1.333 6.491 1.00 96.00 91 LEU A O 1
ATOM 698 N N . GLU A 1 92 ? 12.956 3.508 6.157 1.00 92.88 92 GLU A N 1
ATOM 699 C CA . GLU A 1 92 ? 13.753 4.040 7.275 1.00 92.88 92 GLU A CA 1
ATOM 700 C C . GLU A 1 92 ? 15.201 3.494 7.271 1.00 92.88 92 GLU A C 1
ATOM 702 O O . GLU A 1 92 ? 15.764 3.110 8.296 1.00 92.88 92 GLU A O 1
ATOM 707 N N . GLY A 1 93 ? 15.795 3.414 6.072 1.00 91.62 93 GLY A N 1
ATOM 708 C CA . GLY A 1 93 ? 17.155 2.912 5.834 1.00 91.62 93 GLY A CA 1
ATOM 709 C C . GLY A 1 93 ? 17.304 1.385 5.822 1.00 91.62 93 GLY A C 1
ATOM 710 O O . GLY A 1 93 ? 18.414 0.885 5.640 1.00 91.62 93 GLY A O 1
ATOM 711 N N . VAL A 1 94 ? 16.218 0.624 5.996 1.00 94.56 94 VAL A N 1
ATOM 712 C CA . VAL A 1 94 ? 16.229 -0.845 5.949 1.00 94.56 94 VAL A CA 1
ATOM 713 C C . VAL A 1 94 ? 15.695 -1.335 4.599 1.00 94.56 94 VAL A C 1
ATOM 715 O O . VAL A 1 94 ? 14.568 -0.992 4.241 1.00 94.56 94 VAL A O 1
ATOM 718 N N . PRO A 1 95 ? 16.436 -2.171 3.846 1.00 95.31 95 PRO A N 1
ATOM 719 C CA . PRO A 1 95 ? 15.945 -2.745 2.593 1.00 95.31 95 PRO A CA 1
ATOM 720 C C . PRO A 1 95 ? 14.733 -3.654 2.831 1.00 95.31 95 PRO A C 1
ATOM 722 O O . PRO A 1 95 ? 14.822 -4.640 3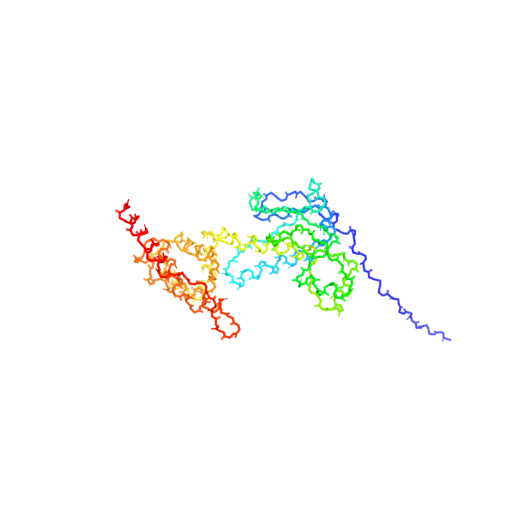.564 1.00 95.31 95 PRO A O 1
ATOM 725 N N . VAL A 1 96 ? 13.600 -3.334 2.198 1.00 96.56 96 VAL A N 1
ATOM 726 C CA . VAL A 1 96 ? 12.335 -4.087 2.334 1.00 96.56 96 VAL A CA 1
ATOM 727 C C . VAL A 1 96 ? 11.895 -4.759 1.039 1.00 96.56 96 VAL A C 1
ATOM 729 O O . VAL A 1 96 ? 11.117 -5.714 1.060 1.00 96.56 96 VAL A O 1
ATOM 732 N N . THR A 1 97 ? 12.345 -4.264 -0.112 1.00 95.56 97 THR A N 1
ATOM 733 C CA . THR A 1 97 ? 12.043 -4.847 -1.424 1.00 95.56 97 THR A CA 1
ATOM 734 C C . THR A 1 97 ? 13.188 -4.554 -2.379 1.00 95.56 97 THR A C 1
ATOM 736 O O . THR A 1 97 ? 13.681 -3.438 -2.430 1.00 95.56 97 THR A O 1
ATOM 739 N N . GLU A 1 98 ? 13.604 -5.540 -3.157 1.00 95.44 98 GLU A N 1
ATOM 740 C CA . GLU A 1 98 ? 14.614 -5.378 -4.199 1.00 95.44 98 GLU A CA 1
ATOM 741 C C . GLU A 1 98 ? 14.258 -6.252 -5.396 1.00 95.44 98 GLU A C 1
ATOM 743 O O . GLU A 1 98 ? 13.489 -7.211 -5.279 1.00 95.44 98 GLU A O 1
ATOM 748 N N . GLY A 1 99 ? 14.810 -5.920 -6.555 1.00 94.88 99 GLY A N 1
ATOM 749 C CA . GLY A 1 99 ? 14.602 -6.707 -7.755 1.00 94.88 99 GLY A CA 1
ATOM 750 C C . GLY A 1 99 ? 15.353 -6.145 -8.945 1.00 94.88 99 GLY A C 1
ATOM 751 O O . GLY A 1 99 ? 15.957 -5.076 -8.888 1.00 94.88 99 GLY A O 1
ATOM 752 N N . GLU A 1 100 ? 15.296 -6.885 -10.039 1.00 94.50 100 GLU A N 1
ATOM 753 C CA . GLU A 1 100 ? 15.865 -6.488 -11.318 1.00 94.50 100 GLU A CA 1
ATOM 754 C C . GLU A 1 100 ? 14.884 -6.813 -12.438 1.00 94.50 100 GLU A C 1
ATOM 756 O O . GLU A 1 100 ? 14.122 -7.781 -12.353 1.00 94.50 100 GLU A O 1
ATOM 761 N N . PHE A 1 101 ? 14.880 -5.982 -13.473 1.00 95.06 101 PHE A N 1
ATOM 762 C CA . PHE A 1 101 ? 14.135 -6.236 -14.698 1.00 95.06 101 PHE A CA 1
ATOM 763 C C . PHE A 1 101 ? 14.721 -5.429 -15.855 1.00 95.06 101 PHE A C 1
ATOM 765 O O . PHE A 1 101 ? 15.288 -4.359 -15.651 1.00 95.06 101 PHE A O 1
ATOM 772 N N . GLY A 1 102 ? 14.567 -5.934 -17.081 1.00 93.69 102 GLY A N 1
ATOM 773 C CA . GLY A 1 102 ? 15.154 -5.303 -18.260 1.00 93.69 102 GLY A CA 1
ATOM 774 C C . GLY A 1 102 ? 14.589 -3.904 -18.497 1.00 93.69 102 GLY A C 1
ATOM 775 O O . GLY A 1 102 ? 13.450 -3.765 -18.938 1.00 93.69 102 GLY A O 1
ATOM 776 N N . ALA A 1 103 ? 15.399 -2.866 -18.276 1.00 91.19 103 ALA A N 1
ATOM 777 C CA . ALA A 1 103 ? 14.976 -1.464 -18.368 1.00 91.19 103 ALA A CA 1
ATOM 778 C C . ALA A 1 103 ? 14.469 -1.071 -19.774 1.00 91.19 103 ALA A C 1
ATOM 780 O O . ALA A 1 103 ? 13.642 -0.172 -19.954 1.00 91.19 103 ALA A O 1
ATOM 781 N N . LYS A 1 104 ? 14.957 -1.775 -20.800 1.00 91.56 104 LYS A N 1
ATOM 782 C CA . LYS A 1 104 ? 14.595 -1.575 -22.212 1.00 91.56 104 LYS A CA 1
ATOM 783 C C . LYS A 1 104 ? 13.447 -2.471 -22.686 1.00 91.56 104 LYS A C 1
ATOM 785 O O . LYS A 1 104 ? 13.179 -2.510 -23.884 1.00 91.56 104 LYS A O 1
ATOM 790 N N . LEU A 1 105 ? 12.781 -3.173 -21.773 1.00 94.81 105 LEU A N 1
ATOM 791 C CA . LEU A 1 105 ? 11.649 -4.045 -22.063 1.00 94.81 105 LEU A CA 1
ATOM 792 C C . LEU A 1 105 ? 10.356 -3.468 -21.476 1.00 94.81 105 LEU A C 1
ATOM 794 O O . LEU A 1 105 ? 10.369 -2.675 -20.537 1.00 94.81 105 LEU A O 1
ATOM 798 N N . LEU A 1 106 ? 9.237 -3.888 -22.047 1.00 95.88 106 LEU A N 1
ATOM 799 C CA . LEU A 1 106 ? 7.887 -3.639 -21.566 1.00 95.88 106 LEU A CA 1
ATOM 800 C C . LEU A 1 106 ? 7.352 -4.908 -20.913 1.00 95.88 106 LEU A C 1
ATOM 802 O O . LEU A 1 106 ? 7.541 -5.998 -21.456 1.00 95.88 106 LEU A O 1
ATOM 806 N N . LEU A 1 107 ? 6.654 -4.774 -19.789 1.00 96.38 107 LEU A N 1
ATOM 807 C CA . LEU A 1 107 ? 5.974 -5.896 -19.144 1.00 96.38 107 LEU A CA 1
ATOM 808 C C . LEU A 1 107 ? 4.540 -5.997 -19.670 1.00 96.38 107 LEU A C 1
ATOM 810 O O . LEU A 1 107 ? 3.746 -5.087 -19.451 1.00 96.38 107 LEU A O 1
ATOM 814 N N . LEU A 1 108 ? 4.190 -7.097 -20.334 1.00 95.44 108 LEU A N 1
ATOM 815 C CA . LEU A 1 108 ? 2.820 -7.341 -20.789 1.00 95.44 108 LEU A CA 1
ATOM 816 C C . LEU A 1 108 ? 1.881 -7.595 -19.603 1.00 95.44 108 LEU A C 1
ATOM 818 O O . LEU A 1 108 ? 2.232 -8.323 -18.671 1.00 95.44 108 LEU A O 1
ATOM 822 N N . GLN A 1 109 ? 0.683 -7.011 -19.664 1.00 92.31 109 GLN A N 1
ATOM 823 C CA . GLN A 1 109 ? -0.385 -7.236 -18.682 1.00 92.31 109 GLN A CA 1
ATOM 824 C C . GLN A 1 109 ? -1.419 -8.265 -19.151 1.00 92.31 109 GLN A C 1
ATOM 826 O O . GLN A 1 109 ? -2.021 -8.946 -18.320 1.00 92.31 109 GLN A O 1
ATOM 831 N N . ASP A 1 110 ? -1.610 -8.383 -20.464 1.00 86.25 110 ASP A N 1
ATOM 832 C CA . ASP A 1 110 ? -2.565 -9.308 -21.071 1.00 86.25 110 ASP A CA 1
ATOM 833 C C . ASP A 1 110 ? -1.990 -10.715 -21.281 1.00 86.25 110 ASP A C 1
ATOM 835 O O . ASP A 1 110 ? -0.801 -10.981 -21.080 1.00 86.25 110 ASP A O 1
ATOM 839 N N . ASP A 1 111 ? -2.858 -11.632 -21.720 1.00 86.12 111 ASP A N 1
ATOM 840 C CA . ASP A 1 111 ? -2.453 -12.973 -22.130 1.00 86.12 111 ASP A CA 1
ATOM 841 C C . ASP A 1 111 ? -1.392 -12.889 -23.251 1.00 86.12 111 ASP A C 1
ATOM 843 O O . ASP A 1 111 ? -1.635 -12.243 -24.280 1.00 86.12 111 ASP A O 1
ATOM 847 N N . PRO A 1 112 ? -0.222 -13.545 -23.103 1.00 84.69 112 PRO A N 1
ATOM 848 C CA . PRO A 1 112 ? 0.817 -13.557 -24.132 1.00 84.69 112 PRO A CA 1
ATOM 849 C C . PRO A 1 112 ? 0.332 -14.070 -25.494 1.00 84.69 112 PRO A C 1
ATOM 851 O O . PRO A 1 112 ? 0.943 -13.732 -26.508 1.00 84.69 112 PRO A O 1
ATOM 854 N N . LEU A 1 113 ? -0.761 -14.842 -25.548 1.00 88.06 113 LEU A N 1
ATOM 855 C CA . LEU A 1 113 ? -1.393 -15.257 -26.800 1.00 88.06 113 LEU A CA 1
ATOM 856 C C . LEU A 1 113 ? -1.794 -14.056 -27.668 1.00 88.06 113 LEU A C 1
ATOM 858 O O . LEU A 1 113 ? -1.657 -14.128 -28.885 1.00 88.06 113 LEU A O 1
ATOM 862 N N . HIS A 1 114 ? -2.221 -12.933 -27.079 1.00 88.62 114 HIS A N 1
ATOM 863 C CA . HIS A 1 114 ? -2.572 -11.734 -27.846 1.00 88.62 114 HIS A CA 1
ATOM 864 C C . HIS A 1 114 ? -1.361 -11.142 -28.580 1.00 88.62 114 HIS A C 1
ATOM 866 O O . HIS A 1 114 ? -1.475 -10.770 -29.745 1.00 88.62 114 HIS A O 1
ATOM 872 N N . ALA A 1 115 ? -0.188 -11.118 -27.939 1.00 86.25 115 ALA A N 1
ATOM 873 C CA . ALA A 1 115 ? 1.049 -10.665 -28.577 1.00 86.25 115 ALA A CA 1
ATOM 874 C C . ALA A 1 115 ? 1.501 -11.630 -29.690 1.00 86.25 115 ALA A C 1
ATOM 876 O O . ALA A 1 115 ? 1.917 -11.198 -30.765 1.00 86.25 115 ALA A O 1
ATOM 877 N N . GLN A 1 116 ? 1.338 -12.940 -29.485 1.00 88.19 116 GLN A N 1
ATOM 878 C CA . GLN A 1 116 ? 1.681 -13.948 -30.494 1.00 88.19 116 GLN A CA 1
ATOM 879 C C . GLN A 1 116 ? 0.811 -13.843 -31.754 1.00 88.19 116 GLN A C 1
ATOM 881 O O . GLN A 1 116 ? 1.306 -14.071 -32.858 1.00 88.19 116 GLN A O 1
ATOM 886 N N . LEU A 1 117 ? -0.462 -13.442 -31.625 1.00 89.81 117 LEU A N 1
ATOM 887 C CA . LEU A 1 117 ? -1.354 -13.224 -32.773 1.00 89.81 117 LEU A CA 1
ATOM 888 C C . LEU A 1 117 ? -0.854 -12.126 -33.723 1.00 89.81 117 LEU A C 1
ATOM 890 O O . LEU A 1 117 ? -1.132 -12.188 -34.920 1.00 89.81 117 LEU A O 1
ATOM 894 N N . ILE A 1 118 ? -0.084 -11.162 -33.216 1.00 90.44 118 ILE A N 1
ATOM 895 C CA . ILE A 1 118 ? 0.567 -10.115 -34.017 1.00 90.44 118 ILE A CA 1
ATOM 896 C C . ILE A 1 118 ? 2.045 -10.426 -34.306 1.00 90.44 118 ILE A C 1
ATOM 898 O O . ILE A 1 118 ? 2.813 -9.534 -34.653 1.00 90.44 118 ILE A O 1
ATOM 902 N N . SER A 1 119 ? 2.435 -11.706 -34.219 1.00 91.38 119 SER A N 1
ATOM 903 C CA . SER A 1 119 ? 3.791 -12.209 -34.499 1.00 91.38 119 SER A CA 1
ATOM 904 C C . SER A 1 119 ? 4.882 -11.617 -33.603 1.00 91.38 119 SER A C 1
ATOM 906 O O . SER A 1 119 ? 6.034 -11.492 -34.016 1.00 91.38 119 SER A O 1
ATOM 908 N N . LEU A 1 120 ? 4.523 -11.256 -32.371 1.00 92.31 120 LEU A N 1
ATOM 909 C CA . LEU A 1 120 ? 5.475 -10.849 -31.350 1.00 92.31 120 LEU A CA 1
ATOM 910 C C . LEU A 1 120 ? 5.702 -12.005 -30.377 1.00 92.31 120 LEU A C 1
ATOM 912 O O . LEU A 1 120 ? 4.745 -12.611 -29.897 1.00 92.31 120 LEU A O 1
ATOM 916 N N . GLU A 1 121 ? 6.965 -12.296 -30.073 1.00 91.25 121 GLU A N 1
ATOM 917 C CA . GLU A 1 121 ? 7.362 -13.362 -29.149 1.00 91.25 121 GLU A CA 1
ATOM 918 C C . GLU A 1 121 ? 7.877 -12.754 -27.834 1.00 91.25 121 GLU A C 1
ATOM 920 O O . GLU A 1 121 ? 9.020 -12.295 -27.772 1.00 91.25 121 GLU A O 1
ATOM 925 N N . PRO A 1 122 ? 7.055 -12.713 -26.767 1.00 92.06 122 PRO A N 1
ATOM 926 C CA . PRO A 1 122 ? 7.496 -12.204 -25.478 1.00 92.06 122 PRO A CA 1
ATOM 927 C C . PRO A 1 122 ? 8.488 -13.167 -24.826 1.00 92.06 122 PRO A C 1
ATOM 929 O O . PRO A 1 122 ? 8.274 -14.380 -24.797 1.00 92.06 122 PRO A O 1
ATOM 932 N N . VAL A 1 123 ? 9.528 -12.615 -24.213 1.00 93.19 123 VAL A N 1
ATOM 933 C CA . VAL A 1 123 ? 10.506 -13.367 -23.431 1.00 93.19 123 VAL A CA 1
ATOM 934 C C . VAL A 1 123 ? 9.995 -13.541 -22.006 1.00 93.19 123 VAL A C 1
ATOM 936 O O . VAL A 1 123 ? 9.528 -12.601 -21.360 1.00 93.19 123 VAL A O 1
ATOM 939 N N . GLU A 1 124 ? 10.088 -14.761 -21.493 1.00 94.00 124 GLU A N 1
ATOM 940 C CA . GLU A 1 124 ? 9.782 -15.057 -20.100 1.00 94.00 124 GLU A CA 1
ATOM 941 C C . GLU A 1 124 ? 10.989 -14.735 -19.210 1.00 94.00 124 GLU A C 1
ATOM 943 O O . GLU A 1 124 ? 12.072 -15.286 -19.395 1.00 94.00 124 GLU A O 1
ATOM 948 N N . ALA A 1 125 ? 10.802 -13.841 -18.239 1.00 92.06 125 ALA A N 1
ATOM 949 C CA . ALA A 1 125 ? 11.839 -13.454 -17.283 1.00 92.06 125 ALA A CA 1
ATOM 950 C C . ALA A 1 125 ? 11.212 -13.083 -15.927 1.00 92.06 125 ALA A C 1
ATOM 952 O O . ALA A 1 125 ? 10.001 -12.841 -15.867 1.00 92.06 125 ALA A O 1
ATOM 953 N N . PRO A 1 126 ? 11.983 -13.039 -14.825 1.00 90.94 126 PRO A N 1
ATOM 954 C CA . PRO A 1 126 ? 11.472 -12.623 -13.519 1.00 90.94 126 PRO A CA 1
ATOM 955 C C . PRO A 1 126 ? 10.696 -11.298 -13.578 1.00 90.94 126 PRO A C 1
ATOM 957 O O . PRO A 1 126 ? 10.995 -10.422 -14.387 1.00 90.94 126 PRO A O 1
ATOM 960 N N . SER A 1 127 ? 9.668 -11.165 -12.739 1.00 91.81 127 SER A N 1
ATOM 961 C CA . SER A 1 127 ? 8.891 -9.932 -12.600 1.00 91.81 127 SER A CA 1
ATOM 962 C C . SER A 1 127 ? 8.889 -9.493 -11.139 1.00 91.81 127 SER A C 1
ATOM 964 O O . SER A 1 127 ? 8.561 -10.308 -10.276 1.00 91.81 127 SER A O 1
ATOM 966 N N . PRO A 1 128 ? 9.200 -8.221 -10.834 1.00 92.12 128 PRO A N 1
ATOM 967 C CA . PRO A 1 128 ? 9.200 -7.738 -9.455 1.00 92.12 128 PRO A CA 1
ATOM 968 C C . PRO A 1 128 ? 7.783 -7.552 -8.887 1.00 92.12 128 PRO A C 1
ATOM 970 O O . PRO A 1 128 ? 7.614 -7.364 -7.685 1.00 92.12 128 PRO A O 1
ATOM 973 N N . ILE A 1 129 ? 6.752 -7.618 -9.737 1.00 92.00 129 ILE A N 1
ATOM 974 C CA . ILE A 1 129 ? 5.351 -7.383 -9.366 1.00 92.00 129 ILE A CA 1
ATOM 975 C C . ILE A 1 129 ? 4.491 -8.643 -9.483 1.00 92.00 129 ILE A C 1
ATOM 977 O O . ILE A 1 129 ? 3.276 -8.581 -9.343 1.00 92.00 129 ILE A O 1
ATOM 981 N N . ALA A 1 130 ? 5.066 -9.813 -9.740 1.00 86.69 130 ALA A N 1
ATOM 982 C CA . ALA A 1 130 ? 4.303 -11.053 -9.816 1.00 86.69 130 ALA A CA 1
ATOM 983 C C . ALA A 1 130 ? 5.077 -12.206 -9.180 1.00 86.69 130 ALA A C 1
ATOM 985 O O . ALA A 1 130 ? 6.299 -12.254 -9.213 1.00 86.69 130 ALA A O 1
ATOM 986 N N . SER A 1 131 ? 4.352 -13.171 -8.612 1.00 85.06 131 SER A N 1
ATOM 987 C CA . SER A 1 131 ? 4.954 -14.415 -8.112 1.00 85.06 131 SER A CA 1
ATOM 988 C C . SER A 1 131 ? 5.345 -15.379 -9.234 1.00 85.06 131 SER A C 1
ATOM 990 O O . SER A 1 131 ? 6.038 -16.365 -8.994 1.00 85.06 131 SER A O 1
ATOM 992 N N . ARG A 1 132 ? 4.872 -15.116 -10.455 1.00 88.44 132 ARG A N 1
ATOM 993 C CA . ARG A 1 132 ? 5.210 -15.854 -11.670 1.00 88.44 132 ARG A CA 1
ATOM 994 C C . ARG A 1 132 ? 6.100 -14.984 -12.558 1.00 88.44 132 ARG A C 1
ATOM 996 O O . ARG A 1 132 ? 5.991 -13.759 -12.482 1.00 88.44 132 ARG A O 1
ATOM 1003 N N . PRO A 1 133 ? 6.939 -15.592 -13.412 1.00 90.31 133 PRO A N 1
ATOM 1004 C CA . PRO A 1 133 ? 7.692 -14.844 -14.407 1.00 90.31 133 PRO A CA 1
ATOM 1005 C C . PRO A 1 133 ? 6.780 -13.952 -15.260 1.00 90.31 133 PRO A C 1
ATOM 1007 O O . PRO A 1 133 ? 5.681 -14.352 -15.651 1.00 90.31 133 PRO A O 1
ATOM 1010 N N . GLY A 1 134 ? 7.254 -12.742 -15.543 1.00 92.62 134 GLY A N 1
ATOM 1011 C CA . GLY A 1 134 ? 6.606 -11.808 -16.452 1.00 92.62 134 GLY A CA 1
ATOM 1012 C C . GLY A 1 134 ? 6.795 -12.210 -17.911 1.00 92.62 134 GLY A C 1
ATOM 1013 O O . GLY A 1 134 ? 7.600 -13.083 -18.249 1.00 92.62 134 GLY A O 1
ATOM 1014 N N . ARG A 1 135 ? 6.030 -11.562 -18.786 1.00 95.00 135 ARG A N 1
ATOM 1015 C CA . ARG A 1 135 ? 6.190 -11.643 -20.238 1.00 95.00 135 ARG A CA 1
ATOM 1016 C C . ARG A 1 135 ? 6.693 -10.294 -20.713 1.00 95.00 135 ARG A C 1
ATOM 1018 O O . ARG A 1 135 ? 6.002 -9.292 -20.558 1.00 95.00 135 ARG A O 1
ATOM 1025 N N . TRP A 1 136 ? 7.910 -10.281 -21.231 1.00 95.62 136 TRP A N 1
ATOM 1026 C CA . TRP A 1 136 ? 8.635 -9.067 -21.557 1.00 95.62 136 TRP A CA 1
ATOM 1027 C C . TRP A 1 136 ? 8.806 -8.933 -23.060 1.00 95.62 136 TRP A C 1
ATOM 1029 O O . TRP A 1 136 ? 9.081 -9.914 -23.746 1.00 95.62 136 TRP A O 1
ATOM 1039 N N . ILE A 1 137 ? 8.663 -7.722 -23.576 1.00 95.69 137 ILE A N 1
ATOM 1040 C CA . ILE A 1 137 ? 8.793 -7.440 -25.003 1.00 95.69 137 ILE A CA 1
ATOM 1041 C C . ILE A 1 137 ? 9.630 -6.183 -25.232 1.00 95.69 137 ILE A C 1
ATOM 1043 O O . ILE A 1 137 ? 9.643 -5.287 -24.393 1.00 95.69 137 ILE A O 1
ATOM 1047 N N . GLY A 1 138 ? 10.361 -6.121 -26.344 1.00 95.12 138 GLY A N 1
ATOM 1048 C CA . GLY A 1 138 ? 11.169 -4.955 -26.699 1.00 95.12 138 GLY A CA 1
ATOM 1049 C C . GLY A 1 138 ? 10.340 -3.669 -26.809 1.00 95.12 138 GLY A C 1
ATOM 1050 O O . GLY A 1 138 ? 9.207 -3.680 -27.299 1.00 95.12 138 GLY A O 1
ATOM 1051 N N . ARG A 1 139 ? 10.902 -2.542 -26.351 1.00 93.38 139 ARG A N 1
ATOM 1052 C CA . ARG A 1 139 ? 10.260 -1.212 -26.412 1.00 93.38 139 ARG A CA 1
ATOM 1053 C C . ARG A 1 139 ? 9.984 -0.734 -27.839 1.00 93.38 139 ARG A C 1
ATOM 1055 O O . ARG A 1 139 ? 9.117 0.110 -28.038 1.00 93.38 139 ARG A O 1
ATOM 1062 N N . GLU A 1 140 ? 10.672 -1.278 -28.832 1.00 94.06 140 GLU A N 1
ATOM 1063 C CA . GLU A 1 140 ? 10.419 -1.038 -30.253 1.00 94.06 140 GLU A CA 1
ATOM 1064 C C . GLU A 1 140 ? 9.001 -1.446 -30.694 1.00 94.06 140 GLU A C 1
ATOM 1066 O O . GLU A 1 140 ? 8.505 -0.947 -31.702 1.00 94.06 140 GLU A O 1
ATOM 1071 N N . HIS A 1 141 ? 8.315 -2.299 -29.925 1.00 94.25 141 HIS A N 1
ATOM 1072 C CA . HIS A 1 141 ? 6.985 -2.808 -30.256 1.00 94.25 141 HIS A CA 1
ATOM 1073 C C . HIS A 1 141 ? 5.819 -1.995 -29.673 1.00 94.25 141 HIS A C 1
ATOM 1075 O O . HIS A 1 141 ? 4.669 -2.388 -29.861 1.00 94.25 141 HIS A O 1
ATOM 1081 N N . VAL A 1 142 ? 6.078 -0.855 -29.016 1.00 94.88 142 VAL A N 1
ATOM 1082 C CA . VAL A 1 142 ? 5.034 0.012 -28.423 1.00 94.88 142 VAL A CA 1
ATOM 1083 C C . VAL A 1 142 ? 3.895 0.301 -29.406 1.00 94.88 142 VAL A C 1
ATOM 1085 O O . VAL A 1 142 ? 2.737 0.100 -29.053 1.00 94.88 142 VAL A O 1
ATOM 1088 N N . GLY A 1 143 ? 4.207 0.719 -30.639 1.00 95.50 143 GLY A N 1
ATOM 1089 C CA . GLY A 1 143 ? 3.183 1.058 -31.635 1.00 95.50 143 GLY A CA 1
ATOM 1090 C C . GLY A 1 143 ? 2.292 -0.132 -31.998 1.00 95.50 143 GLY A C 1
ATOM 1091 O O . GLY A 1 143 ? 1.073 -0.025 -31.959 1.00 95.50 143 GLY A O 1
ATOM 1092 N N . ALA A 1 144 ? 2.895 -1.300 -32.243 1.00 93.94 144 ALA A N 1
ATOM 1093 C CA . ALA A 1 144 ? 2.153 -2.517 -32.575 1.00 93.94 144 ALA A CA 1
ATOM 1094 C C . ALA A 1 144 ? 1.250 -2.990 -31.421 1.00 93.94 144 ALA A C 1
ATOM 1096 O O . ALA A 1 144 ? 0.130 -3.439 -31.658 1.00 93.94 144 ALA A O 1
ATOM 1097 N N . LEU A 1 145 ? 1.718 -2.874 -30.172 1.00 94.31 145 LEU A N 1
ATOM 1098 C CA . LEU A 1 145 ? 0.925 -3.219 -28.989 1.00 94.31 145 LEU A CA 1
ATOM 1099 C C . LEU A 1 145 ? -0.253 -2.255 -28.802 1.00 94.31 145 LEU A C 1
ATOM 1101 O O . LEU A 1 145 ? -1.362 -2.701 -28.517 1.00 94.31 145 LEU A O 1
ATOM 1105 N N . GLN A 1 146 ? -0.030 -0.953 -29.004 1.00 94.44 146 GLN A N 1
ATOM 1106 C CA . GLN A 1 146 ? -1.080 0.066 -28.925 1.00 94.44 146 GLN A CA 1
ATOM 1107 C C . GLN A 1 146 ? -2.145 -0.124 -30.010 1.00 94.44 146 GLN A C 1
ATOM 1109 O O . GLN A 1 146 ? -3.333 -0.118 -29.689 1.00 94.44 146 GLN A O 1
ATOM 1114 N N . ASP A 1 147 ? -1.738 -0.364 -31.259 1.00 94.31 147 ASP A N 1
ATOM 1115 C CA . ASP A 1 147 ? -2.652 -0.612 -32.382 1.00 94.31 147 ASP A CA 1
ATOM 1116 C C . ASP A 1 147 ? -3.504 -1.872 -32.164 1.00 94.31 147 ASP A C 1
ATOM 1118 O O . ASP A 1 147 ? -4.677 -1.918 -32.540 1.00 94.31 147 ASP A O 1
ATOM 1122 N N . ALA A 1 148 ? -2.929 -2.891 -31.521 1.00 92.00 148 ALA A N 1
ATOM 1123 C CA . ALA A 1 148 ? -3.618 -4.128 -31.168 1.00 92.00 148 ALA A CA 1
ATOM 1124 C C . ALA A 1 148 ? -4.437 -4.034 -29.865 1.00 92.00 148 ALA A C 1
ATOM 1126 O O . ALA A 1 148 ? -5.139 -4.987 -29.524 1.00 92.00 148 ALA A O 1
ATOM 1127 N N . GLY A 1 149 ? -4.357 -2.918 -29.130 1.00 92.94 149 GLY A N 1
ATOM 1128 C CA . GLY A 1 149 ? -5.028 -2.740 -27.840 1.00 92.94 149 GLY A CA 1
ATOM 1129 C C . GLY A 1 149 ? -4.507 -3.661 -26.732 1.00 92.94 149 GLY A C 1
ATOM 1130 O O . GLY A 1 149 ? -5.259 -3.980 -25.815 1.00 92.94 149 GLY A O 1
ATOM 1131 N N . ILE A 1 150 ?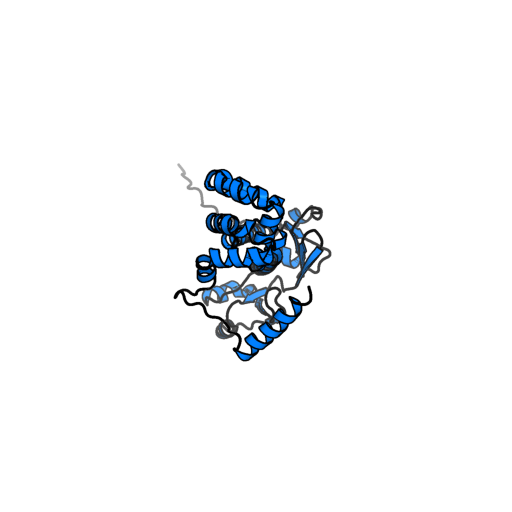 -3.251 -4.105 -26.826 1.00 94.56 150 ILE A N 1
ATOM 1132 C CA . ILE A 1 150 ? -2.607 -4.989 -25.849 1.00 94.56 150 ILE A CA 1
ATOM 1133 C C . ILE A 1 150 ? -1.997 -4.137 -24.733 1.00 94.56 150 ILE A C 1
ATOM 1135 O O . ILE A 1 150 ? -1.186 -3.248 -24.992 1.00 94.56 150 ILE A O 1
ATOM 1139 N N . GLY A 1 151 ? -2.363 -4.424 -23.486 1.00 94.31 151 GLY A N 1
ATOM 1140 C CA . GLY A 1 151 ? -1.865 -3.747 -22.295 1.00 94.31 151 GLY A CA 1
ATOM 1141 C C . GLY A 1 151 ? -0.418 -4.112 -21.961 1.00 94.31 151 GLY A C 1
ATOM 1142 O O . GLY A 1 151 ? -0.039 -5.287 -21.911 1.00 94.31 151 GLY A O 1
ATOM 1143 N N . PHE A 1 152 ? 0.391 -3.095 -21.675 1.00 95.31 152 PHE A N 1
ATOM 1144 C CA . PHE A 1 152 ? 1.783 -3.230 -21.255 1.00 95.31 152 PHE A CA 1
ATOM 1145 C C . PHE A 1 152 ? 2.165 -2.124 -20.266 1.00 95.31 152 PHE A C 1
ATOM 1147 O O . PHE A 1 152 ? 1.492 -1.100 -20.190 1.00 95.31 152 PHE A O 1
ATOM 1154 N N . LEU A 1 153 ? 3.256 -2.337 -19.529 1.00 95.81 153 LEU A N 1
ATOM 1155 C CA . LEU A 1 153 ? 3.830 -1.380 -18.587 1.00 95.81 153 LEU A CA 1
ATOM 1156 C C . LEU A 1 153 ? 5.246 -0.978 -19.005 1.00 95.81 153 LEU A C 1
ATOM 1158 O O . LEU A 1 153 ? 6.080 -1.835 -19.320 1.00 95.81 153 LEU A O 1
ATOM 1162 N N . PHE A 1 154 ? 5.525 0.321 -18.943 1.00 95.56 154 PHE A N 1
ATOM 1163 C CA . PHE A 1 154 ? 6.878 0.873 -18.998 1.00 95.56 154 PHE A CA 1
ATOM 1164 C C . PHE A 1 154 ? 7.634 0.670 -17.674 1.00 95.56 154 PHE A C 1
ATOM 1166 O O . PHE A 1 154 ? 7.060 0.296 -16.652 1.00 95.56 154 PHE A O 1
ATOM 1173 N N . ALA A 1 155 ? 8.944 0.934 -17.671 1.00 95.19 155 ALA A N 1
ATOM 1174 C CA . ALA A 1 155 ? 9.795 0.732 -16.497 1.00 95.19 155 ALA A CA 1
ATOM 1175 C C . ALA A 1 155 ? 9.359 1.563 -15.274 1.00 95.19 155 ALA A C 1
ATOM 1177 O O . ALA A 1 155 ? 9.349 1.051 -14.156 1.00 95.19 155 ALA A O 1
ATOM 1178 N N . ASP A 1 156 ? 8.954 2.819 -15.476 1.00 94.69 156 ASP A N 1
ATOM 1179 C CA . ASP A 1 156 ? 8.406 3.693 -14.432 1.00 94.69 156 ASP A CA 1
ATOM 1180 C C . ASP A 1 156 ? 7.085 3.159 -13.862 1.00 94.69 156 ASP A C 1
ATOM 1182 O O . ASP A 1 156 ? 6.823 3.283 -12.666 1.00 94.69 156 ASP A O 1
ATOM 1186 N N . GLU A 1 157 ? 6.272 2.512 -14.694 1.00 95.62 157 GLU A N 1
ATOM 1187 C CA . GLU A 1 157 ? 5.022 1.881 -14.276 1.00 95.62 157 GLU A CA 1
ATOM 1188 C C . GLU A 1 157 ? 5.264 0.594 -13.491 1.00 95.62 157 GLU A C 1
ATOM 1190 O O . GLU A 1 157 ? 4.627 0.384 -12.462 1.00 95.62 157 GLU A O 1
ATOM 1195 N N . VAL A 1 158 ? 6.237 -0.226 -13.901 1.00 96.50 158 VAL A N 1
ATOM 1196 C CA . VAL A 1 158 ? 6.664 -1.388 -13.109 1.00 96.50 158 VAL A CA 1
ATOM 1197 C C . VAL A 1 158 ? 7.171 -0.943 -11.733 1.00 96.50 158 VAL A C 1
ATOM 1199 O O . VAL A 1 158 ? 6.761 -1.517 -10.724 1.00 96.50 158 VAL A O 1
ATOM 1202 N N . LEU A 1 159 ? 7.999 0.107 -11.659 1.00 97.44 159 LEU A N 1
ATOM 1203 C CA . LEU A 1 159 ? 8.458 0.672 -10.382 1.00 97.44 159 LEU A CA 1
ATOM 1204 C C . LEU A 1 159 ? 7.292 1.203 -9.534 1.00 97.44 159 LEU A C 1
ATOM 1206 O O . LEU A 1 159 ? 7.262 0.967 -8.325 1.00 97.44 159 LEU A O 1
ATOM 1210 N N . ARG A 1 160 ? 6.306 1.867 -10.150 1.00 97.00 160 ARG A N 1
ATOM 1211 C CA . ARG A 1 160 ? 5.085 2.320 -9.463 1.00 97.00 160 ARG A CA 1
ATOM 1212 C C . ARG A 1 160 ? 4.308 1.151 -8.859 1.00 97.00 160 ARG A C 1
ATOM 1214 O O . ARG A 1 160 ? 3.886 1.250 -7.713 1.00 97.00 160 ARG A O 1
ATOM 1221 N N . GLU A 1 161 ? 4.155 0.041 -9.577 1.00 97.06 161 GLU A N 1
ATOM 1222 C CA . GLU A 1 161 ? 3.474 -1.164 -9.077 1.00 97.06 161 GLU A CA 1
ATOM 1223 C C . GLU A 1 161 ? 4.245 -1.861 -7.940 1.00 97.06 161 GLU A C 1
ATOM 1225 O O . GLU A 1 161 ? 3.643 -2.388 -7.000 1.00 97.06 161 GLU A O 1
ATOM 1230 N N . VAL A 1 162 ? 5.583 -1.842 -7.978 1.00 97.31 162 VAL A N 1
ATOM 1231 C CA . VAL A 1 162 ? 6.416 -2.302 -6.852 1.00 97.31 162 VAL A CA 1
ATOM 1232 C C . VAL A 1 162 ? 6.167 -1.439 -5.615 1.00 97.31 162 VAL A C 1
ATOM 1234 O O . VAL A 1 162 ? 5.934 -1.970 -4.524 1.00 97.31 162 VAL A O 1
ATOM 1237 N N . LEU A 1 163 ? 6.195 -0.114 -5.781 1.00 97.94 163 LEU A N 1
ATOM 1238 C CA . LEU A 1 163 ? 5.953 0.829 -4.693 1.00 97.94 163 LEU A CA 1
ATOM 1239 C C . LEU A 1 163 ? 4.530 0.717 -4.145 1.00 97.94 163 LEU A C 1
ATOM 1241 O O . LEU A 1 163 ? 4.366 0.784 -2.933 1.00 97.94 163 LEU A O 1
ATOM 1245 N N . ASP A 1 164 ? 3.520 0.494 -4.988 1.00 97.50 164 ASP A N 1
ATOM 1246 C CA . ASP A 1 164 ? 2.129 0.310 -4.552 1.00 97.50 164 ASP A CA 1
ATOM 1247 C C . ASP A 1 164 ? 2.008 -0.861 -3.574 1.00 97.50 164 ASP A C 1
ATOM 1249 O O . ASP A 1 164 ? 1.512 -0.715 -2.454 1.00 97.50 164 ASP A O 1
ATOM 1253 N N . ARG A 1 165 ? 2.565 -2.015 -3.949 1.00 95.38 165 ARG A N 1
ATOM 1254 C CA . ARG A 1 165 ? 2.566 -3.216 -3.103 1.00 95.38 165 ARG A CA 1
ATOM 1255 C C . ARG A 1 165 ? 3.306 -2.994 -1.796 1.00 95.38 165 ARG A C 1
ATOM 1257 O O . ARG A 1 165 ? 2.824 -3.423 -0.748 1.00 95.38 165 ARG A O 1
ATOM 1264 N N . MET A 1 166 ? 4.465 -2.341 -1.856 1.00 96.31 166 MET A N 1
ATOM 1265 C CA . MET A 1 166 ? 5.273 -2.044 -0.677 1.00 96.31 166 MET A CA 1
ATOM 1266 C C . MET A 1 166 ? 4.527 -1.080 0.255 1.00 96.31 166 MET A C 1
ATOM 1268 O O . MET A 1 166 ? 4.272 -1.423 1.408 1.00 96.31 166 MET A O 1
ATOM 1272 N N . LEU A 1 167 ? 4.088 0.077 -0.244 1.00 97.19 167 LEU A N 1
ATOM 1273 C CA . LEU A 1 167 ? 3.416 1.098 0.560 1.00 97.19 167 LEU A CA 1
ATOM 1274 C C . LEU A 1 167 ? 2.120 0.578 1.186 1.00 97.19 167 LEU A C 1
ATOM 1276 O O . LEU A 1 167 ? 1.840 0.904 2.334 1.00 97.19 167 LEU A O 1
ATOM 1280 N N . ARG A 1 168 ? 1.351 -0.264 0.484 1.00 96.00 168 ARG A N 1
ATOM 1281 C CA . ARG A 1 168 ? 0.159 -0.916 1.054 1.00 96.00 168 ARG A CA 1
ATOM 1282 C C . ARG A 1 168 ? 0.511 -1.921 2.137 1.00 96.00 168 ARG A C 1
ATOM 1284 O O . ARG A 1 168 ? -0.137 -1.939 3.179 1.00 96.00 168 ARG A O 1
ATOM 1291 N N . ARG A 1 169 ? 1.541 -2.741 1.912 1.00 95.31 169 ARG A N 1
ATOM 1292 C CA . ARG A 1 169 ? 2.014 -3.729 2.890 1.00 95.31 169 ARG A CA 1
ATOM 1293 C C . ARG A 1 169 ? 2.473 -3.069 4.189 1.00 95.31 169 ARG A C 1
ATOM 1295 O O . ARG A 1 169 ? 2.205 -3.609 5.256 1.00 95.31 169 ARG A O 1
ATOM 1302 N N . TYR A 1 170 ? 3.137 -1.921 4.087 1.00 96.56 170 TYR A N 1
ATOM 1303 C CA . TYR A 1 170 ? 3.668 -1.162 5.221 1.00 96.56 170 TYR A CA 1
ATOM 1304 C C . TYR A 1 170 ? 2.772 0.020 5.633 1.00 96.56 170 TYR A C 1
ATOM 1306 O O . TYR A 1 170 ? 3.164 0.830 6.467 1.00 96.56 170 TYR A O 1
ATOM 1314 N N . ALA A 1 171 ? 1.542 0.120 5.108 1.00 96.81 171 ALA A N 1
ATOM 1315 C CA . ALA A 1 171 ? 0.653 1.259 5.361 1.00 96.81 171 ALA A CA 1
ATOM 1316 C C . ALA A 1 171 ? 0.390 1.484 6.859 1.00 96.81 171 ALA A C 1
ATOM 1318 O O . ALA A 1 171 ? 0.314 2.620 7.325 1.00 96.81 171 ALA A O 1
ATOM 1319 N N . ALA A 1 172 ? 0.276 0.393 7.619 1.00 96.75 172 ALA A N 1
ATOM 1320 C CA . ALA A 1 172 ? 0.060 0.416 9.060 1.00 96.75 172 ALA A CA 1
ATOM 1321 C C . ALA A 1 172 ? 1.239 1.045 9.831 1.00 96.75 172 ALA A C 1
ATOM 1323 O O . ALA A 1 172 ? 1.024 1.709 10.847 1.00 96.75 172 ALA A O 1
ATOM 1324 N N . ASP A 1 173 ? 2.465 0.897 9.330 1.00 95.56 173 ASP A N 1
ATOM 1325 C CA . ASP A 1 173 ? 3.682 1.390 9.986 1.00 95.56 173 ASP A CA 1
ATOM 1326 C C . ASP A 1 173 ? 3.804 2.916 9.874 1.00 95.56 173 ASP A C 1
ATOM 1328 O O . ASP A 1 173 ? 4.369 3.575 10.748 1.00 95.56 173 ASP A O 1
ATOM 1332 N N . PHE A 1 174 ? 3.180 3.507 8.852 1.00 95.44 174 PHE A N 1
ATOM 1333 C CA . PHE A 1 174 ? 3.063 4.959 8.718 1.00 95.44 174 PHE A CA 1
ATOM 1334 C C . PHE A 1 174 ? 2.001 5.567 9.642 1.00 95.44 174 PHE A C 1
ATOM 1336 O O . PHE A 1 174 ? 1.932 6.788 9.760 1.00 95.44 174 PHE A O 1
ATOM 1343 N N . LEU A 1 175 ? 1.198 4.748 10.332 1.00 96.19 175 LEU A N 1
ATOM 1344 C CA . LEU A 1 175 ? 0.175 5.213 11.265 1.00 96.19 175 LEU A CA 1
ATOM 1345 C C . LEU A 1 175 ? 0.647 5.101 12.723 1.00 96.19 175 LEU A C 1
ATOM 1347 O O . LEU A 1 175 ? 0.421 4.109 13.433 1.00 96.19 175 LEU A O 1
ATOM 1351 N N . GLY A 1 176 ? 1.298 6.160 13.195 1.00 95.25 176 GLY A N 1
ATOM 1352 C CA . GLY A 1 176 ? 1.729 6.330 14.575 1.00 95.25 176 GLY A CA 1
ATOM 1353 C C . GLY A 1 176 ? 0.747 7.125 15.437 1.00 95.25 176 GLY A C 1
ATOM 1354 O O . GLY A 1 176 ? -0.362 7.494 15.040 1.00 95.25 176 GLY A O 1
ATOM 1355 N N . ILE A 1 177 ? 1.181 7.412 16.668 1.00 96.94 177 ILE A N 1
ATOM 1356 C CA . ILE A 1 177 ? 0.453 8.291 17.598 1.00 96.94 177 ILE A CA 1
ATOM 1357 C C . ILE A 1 177 ? 0.401 9.722 17.047 1.00 96.94 177 ILE A C 1
ATOM 1359 O O . ILE A 1 177 ? -0.614 10.399 17.201 1.00 96.94 177 ILE A O 1
ATOM 1363 N N . GLN A 1 178 ? 1.485 10.177 16.409 1.00 95.69 178 GLN A N 1
ATOM 1364 C CA . GLN A 1 178 ? 1.579 11.523 15.843 1.00 95.69 178 GLN A CA 1
ATOM 1365 C C . GLN A 1 178 ? 0.616 11.683 14.667 1.00 95.69 178 GLN A C 1
ATOM 1367 O O . GLN A 1 178 ? -0.200 12.600 14.670 1.00 95.69 178 GLN A O 1
ATOM 1372 N N . GLU A 1 179 ? 0.626 10.743 13.725 1.00 95.88 179 GLU A N 1
ATOM 1373 C CA . GLU A 1 179 ? -0.267 10.756 12.566 1.00 95.88 179 GLU A CA 1
ATOM 1374 C C . GLU A 1 179 ? -1.728 10.622 12.993 1.00 95.88 179 GLU A C 1
ATOM 1376 O O . GLU A 1 179 ? -2.588 11.341 12.488 1.00 95.88 179 GLU A O 1
ATOM 1381 N N . THR A 1 180 ? -2.014 9.781 13.993 1.00 96.88 180 THR A N 1
ATOM 1382 C CA . THR A 1 180 ? -3.363 9.676 14.567 1.00 96.88 180 THR A CA 1
ATOM 1383 C C . THR A 1 180 ? -3.805 10.993 15.208 1.00 96.88 180 THR A C 1
ATOM 1385 O O . THR A 1 180 ? -4.953 11.395 15.038 1.00 96.88 180 THR A O 1
ATOM 1388 N N . ARG A 1 181 ? -2.916 11.700 15.919 1.00 96.75 181 ARG A N 1
ATOM 1389 C CA . ARG A 1 181 ? -3.232 13.018 16.487 1.00 96.75 181 ARG A CA 1
ATOM 1390 C C . ARG A 1 181 ? -3.563 14.029 15.394 1.00 96.75 181 ARG A C 1
ATOM 1392 O O . ARG A 1 181 ? -4.642 14.607 15.441 1.00 96.75 181 ARG A O 1
ATOM 1399 N N . LEU A 1 182 ? -2.684 14.184 14.403 1.00 95.75 182 LEU A N 1
ATOM 1400 C CA . LEU A 1 182 ? -2.883 15.106 13.277 1.00 95.75 182 LEU A CA 1
ATOM 1401 C C . LEU A 1 182 ? -4.198 14.813 12.543 1.00 95.75 182 LEU A C 1
ATOM 1403 O O . LEU A 1 182 ? -4.956 15.715 12.191 1.00 95.75 182 LEU A O 1
ATOM 1407 N N . MET A 1 183 ? -4.506 13.532 12.358 1.00 94.69 183 MET A N 1
ATOM 1408 C CA . MET A 1 183 ? -5.752 13.079 11.756 1.00 94.69 183 MET A CA 1
ATOM 1409 C C . MET A 1 183 ? -6.986 13.467 12.588 1.00 94.69 183 MET A C 1
ATOM 1411 O O . MET A 1 183 ? -8.003 13.855 12.014 1.00 94.69 183 MET A O 1
ATOM 1415 N N . LEU A 1 184 ? -6.932 13.361 13.920 1.00 95.31 184 LEU A N 1
ATOM 1416 C CA . LEU A 1 184 ? -8.023 13.800 14.797 1.00 95.31 184 LEU A CA 1
ATOM 1417 C C . LEU A 1 184 ? -8.160 15.329 14.803 1.00 95.31 184 LEU A C 1
ATOM 1419 O O . LEU A 1 184 ? -9.279 15.822 14.693 1.00 95.31 184 LEU A O 1
ATOM 1423 N N . GLU A 1 185 ? -7.052 16.070 14.834 1.00 95.12 185 GLU A N 1
ATOM 1424 C CA . GLU A 1 185 ? -7.032 17.541 14.762 1.00 95.12 185 GLU A CA 1
ATOM 1425 C C . GLU A 1 185 ? -7.733 18.054 13.490 1.00 95.12 185 GLU A C 1
ATOM 1427 O O . GLU A 1 185 ? -8.592 18.933 13.550 1.00 95.12 185 GLU A O 1
ATOM 1432 N N . GLN A 1 186 ? -7.479 17.429 12.335 1.00 93.50 186 GLN A N 1
ATOM 1433 C CA . GLN A 1 186 ? -8.165 17.751 11.072 1.00 93.50 186 GLN A CA 1
ATOM 1434 C C . GLN A 1 186 ? -9.689 17.526 11.119 1.00 93.50 186 GLN A C 1
ATOM 1436 O O . GLN A 1 186 ? -10.436 18.098 10.319 1.00 93.50 186 GLN A O 1
ATOM 1441 N N . LEU A 1 187 ? -10.167 16.679 12.032 1.00 93.31 187 LEU A N 1
ATOM 1442 C CA . LEU A 1 187 ? -11.579 16.341 12.198 1.00 93.31 187 LEU A CA 1
ATOM 1443 C C . LEU A 1 187 ? -12.276 17.181 13.273 1.00 93.31 187 LEU A C 1
ATOM 1445 O O . LEU A 1 187 ? -13.510 17.169 13.317 1.00 93.31 187 LEU A O 1
ATOM 1449 N N . GLU A 1 188 ? -11.541 17.928 14.101 1.00 93.19 188 GLU A N 1
ATOM 1450 C CA . GLU A 1 188 ? -12.098 18.684 15.232 1.00 93.19 188 GLU A CA 1
ATOM 1451 C C . GLU A 1 188 ? -13.208 19.648 14.812 1.00 93.19 188 GLU A C 1
ATOM 1453 O O . GLU A 1 188 ? -14.251 19.707 15.462 1.00 93.19 188 GLU A O 1
ATOM 1458 N N . GLY A 1 189 ? -13.050 20.328 13.672 1.00 93.94 189 GLY A N 1
ATOM 1459 C CA . GLY A 1 189 ? -14.056 21.268 13.166 1.00 93.94 189 GLY A CA 1
ATOM 1460 C C . GLY A 1 189 ? -15.413 20.632 12.830 1.00 93.94 189 GLY A C 1
ATOM 1461 O O . GLY A 1 189 ? -16.414 21.340 12.766 1.00 93.94 189 GLY A O 1
ATOM 1462 N N . LYS A 1 190 ? -15.470 19.309 12.617 1.00 94.44 190 LYS A N 1
ATOM 1463 C CA . LYS A 1 190 ? -16.707 18.574 12.286 1.00 94.44 190 LYS A CA 1
ATOM 1464 C C . LYS A 1 190 ? -17.170 17.639 13.400 1.00 94.44 190 LYS A C 1
ATOM 1466 O O . LYS A 1 190 ? -18.371 17.458 13.573 1.00 94.44 190 LYS A O 1
ATOM 1471 N N . TYR A 1 191 ? -16.234 17.028 14.124 1.00 96.31 191 TYR A N 1
ATOM 1472 C CA . TYR A 1 191 ? -16.499 15.951 15.080 1.00 96.31 191 TYR A CA 1
ATOM 1473 C C . TYR A 1 191 ? -15.847 16.188 16.452 1.00 96.31 191 TYR A C 1
ATOM 1475 O O . TYR A 1 191 ? -15.678 15.235 17.205 1.00 96.31 191 TYR A O 1
ATOM 1483 N N . GLY A 1 192 ? -15.491 17.428 16.805 1.00 96.25 192 GLY A N 1
ATOM 1484 C CA . GLY A 1 192 ? -14.747 17.747 18.031 1.00 96.25 192 GLY A CA 1
ATOM 1485 C C . GLY A 1 192 ? -15.348 17.177 19.321 1.00 96.25 192 GLY A C 1
ATOM 1486 O O . GLY A 1 192 ? -14.625 16.581 20.112 1.00 96.25 192 GLY A O 1
ATOM 1487 N N . GLU A 1 193 ? -16.666 17.275 19.519 1.00 96.94 193 GLU A N 1
ATOM 1488 C CA . GLU A 1 193 ? -17.328 16.692 20.703 1.00 96.94 193 GLU A CA 1
ATOM 1489 C C . GLU A 1 193 ? -17.223 15.161 20.735 1.00 96.94 193 GLU A C 1
ATOM 1491 O O . GLU A 1 193 ? -16.954 14.574 21.779 1.00 96.94 193 GLU A O 1
ATOM 1496 N N . LEU A 1 194 ? -17.343 14.505 19.578 1.00 96.62 194 LEU A N 1
ATOM 1497 C CA . LEU A 1 194 ? -17.198 13.055 19.480 1.00 96.62 194 LEU A CA 1
ATOM 1498 C C . LEU A 1 194 ? -15.750 12.615 19.755 1.00 96.62 194 LEU A C 1
ATOM 1500 O O . LEU A 1 194 ? -15.527 11.618 20.434 1.00 96.62 194 LEU A O 1
ATOM 1504 N N . ILE A 1 195 ? -14.763 13.381 19.280 1.00 97.56 195 ILE A N 1
ATOM 1505 C CA . ILE A 1 195 ? -13.341 13.133 19.560 1.00 97.56 195 ILE A CA 1
ATOM 1506 C C . ILE A 1 195 ? -13.059 13.265 21.061 1.00 97.56 195 ILE A C 1
ATOM 1508 O O . ILE A 1 195 ? -12.393 12.399 21.629 1.00 97.56 195 ILE A O 1
ATOM 1512 N N . LYS A 1 196 ? -13.590 14.305 21.720 1.00 97.06 196 LYS A N 1
ATOM 1513 C CA . LYS A 1 196 ? -13.458 14.484 23.176 1.00 97.06 196 LYS A CA 1
ATOM 1514 C C . LYS A 1 196 ? -14.035 13.297 23.943 1.00 97.06 196 LYS A C 1
ATOM 1516 O O . LYS A 1 196 ? -13.392 12.822 24.874 1.00 97.06 196 LYS A O 1
ATOM 1521 N N . GLU A 1 197 ? -15.199 12.794 23.535 1.00 97.12 197 GLU A N 1
ATOM 1522 C CA . GLU A 1 197 ? -15.804 11.617 24.164 1.00 97.12 197 GLU A CA 1
ATOM 1523 C C . GLU A 1 197 ? -14.947 10.359 23.989 1.00 97.12 197 GLU A C 1
ATOM 1525 O O . GLU A 1 197 ? -14.689 9.667 24.972 1.00 97.12 197 GLU A O 1
ATOM 1530 N N . VAL A 1 198 ? -14.417 10.096 22.788 1.00 97.25 198 VAL A N 1
ATOM 1531 C CA . VAL A 1 198 ? -13.490 8.969 22.569 1.00 97.25 198 VAL A CA 1
ATOM 1532 C C . VAL A 1 198 ? -12.261 9.086 23.474 1.00 97.25 198 VAL A C 1
ATOM 1534 O O . VAL A 1 198 ? -11.922 8.135 24.179 1.00 97.25 198 VAL A O 1
ATOM 1537 N N . LEU A 1 199 ? -11.616 10.256 23.509 1.00 96.69 199 LEU A N 1
ATOM 1538 C CA . LEU A 1 199 ? -10.397 10.476 24.297 1.00 96.69 199 LEU A CA 1
ATOM 1539 C C . LEU A 1 199 ? -10.641 10.485 25.815 1.00 96.69 199 LEU A C 1
ATOM 1541 O O . LEU A 1 199 ? -9.715 10.235 26.586 1.00 96.69 199 LEU A O 1
ATOM 1545 N N . ARG A 1 200 ? -11.878 10.739 26.260 1.00 96.81 200 ARG A N 1
ATOM 1546 C CA . ARG A 1 200 ? -12.294 10.594 27.663 1.00 96.81 200 ARG A CA 1
ATOM 1547 C C . ARG A 1 200 ? -12.378 9.126 28.081 1.00 96.81 200 ARG A C 1
ATOM 1549 O O . ARG A 1 200 ? -12.148 8.815 29.247 1.00 96.81 200 ARG A O 1
ATOM 1556 N N . ILE A 1 201 ? -12.734 8.242 27.150 1.00 95.94 201 ILE A N 1
ATOM 1557 C CA . ILE A 1 201 ? -12.959 6.815 27.401 1.00 95.94 201 ILE A CA 1
ATOM 1558 C C . ILE A 1 201 ? -11.667 6.009 27.215 1.00 95.94 201 ILE A C 1
ATOM 1560 O O . ILE A 1 201 ? -11.449 5.030 27.930 1.00 95.94 201 ILE A O 1
ATOM 1564 N N . MET A 1 202 ? -10.793 6.408 26.285 1.00 95.75 202 MET A N 1
ATOM 1565 C CA . MET A 1 202 ? -9.567 5.667 25.993 1.00 95.75 202 MET A CA 1
ATOM 1566 C C . MET A 1 202 ? -8.392 6.554 25.557 1.00 95.75 202 MET A C 1
ATOM 1568 O O . MET A 1 202 ? -8.590 7.589 24.921 1.00 95.75 202 MET A O 1
ATOM 1572 N N . PRO A 1 203 ? -7.142 6.149 25.856 1.00 96.31 203 PRO A N 1
ATOM 1573 C CA . PRO A 1 203 ? -5.970 6.940 25.503 1.00 96.31 203 PRO A CA 1
ATOM 1574 C C . PRO A 1 203 ? -5.717 6.944 23.990 1.00 96.31 203 PRO A C 1
ATOM 1576 O O . PRO A 1 203 ? -5.959 5.954 23.299 1.00 96.31 203 PRO A O 1
ATOM 1579 N N . LEU A 1 204 ? -5.110 8.028 23.492 1.00 96.94 204 LEU A N 1
ATOM 1580 C CA . LEU A 1 204 ? -4.745 8.197 22.077 1.00 96.94 204 LEU A CA 1
ATOM 1581 C C . LEU A 1 204 ? -3.905 7.032 21.525 1.00 96.94 204 LEU A C 1
ATOM 1583 O O . LEU A 1 204 ? -4.085 6.637 20.378 1.00 96.94 204 LEU A O 1
ATOM 1587 N N . GLN A 1 205 ? -3.014 6.457 22.339 1.00 96.88 205 GLN A N 1
ATOM 1588 C CA . GLN A 1 205 ? -2.217 5.288 21.954 1.00 96.88 205 GLN A CA 1
ATOM 1589 C C . GLN A 1 205 ? -3.099 4.110 21.526 1.00 96.88 205 GLN A C 1
ATOM 1591 O O . GLN A 1 205 ? -2.802 3.454 20.533 1.00 96.88 205 GLN A O 1
ATOM 1596 N N . ARG A 1 206 ? -4.203 3.877 22.240 1.00 96.12 206 ARG A N 1
ATOM 1597 C CA . ARG A 1 206 ? -5.127 2.780 21.958 1.00 96.12 206 ARG A CA 1
ATOM 1598 C C . ARG A 1 206 ? -5.984 3.052 20.723 1.00 96.12 206 ARG A C 1
ATOM 1600 O O . ARG A 1 206 ? -6.271 2.132 19.964 1.00 96.12 206 ARG A O 1
ATOM 1607 N N . VAL A 1 207 ? -6.338 4.317 20.489 1.00 96.81 207 VAL A N 1
ATOM 1608 C CA . VAL A 1 207 ? -6.966 4.749 19.229 1.00 96.81 207 VAL A CA 1
ATOM 1609 C C . VAL A 1 207 ? -6.030 4.458 18.053 1.00 96.81 207 VAL A C 1
ATOM 1611 O O . VAL A 1 207 ? -6.449 3.830 17.084 1.00 96.81 207 VAL A O 1
ATOM 1614 N N . ALA A 1 208 ? -4.759 4.859 18.157 1.00 97.44 208 ALA A N 1
ATOM 1615 C CA . ALA A 1 208 ? -3.756 4.618 17.121 1.00 97.44 208 ALA A CA 1
ATOM 1616 C C . ALA A 1 208 ? -3.548 3.118 16.861 1.00 97.44 208 ALA A C 1
ATOM 1618 O O . ALA A 1 208 ? -3.490 2.700 15.710 1.00 97.44 208 ALA A O 1
ATOM 1619 N N . GLU A 1 209 ? -3.489 2.301 17.915 1.00 97.44 209 GLU A N 1
ATOM 1620 C CA . GLU A 1 209 ? -3.348 0.846 17.807 1.00 97.44 209 GLU A CA 1
ATOM 1621 C C . GLU A 1 209 ? -4.540 0.195 17.090 1.00 97.44 209 GLU A C 1
ATOM 1623 O O . GLU A 1 209 ? -4.338 -0.572 16.152 1.00 97.44 209 GLU A O 1
ATOM 1628 N N . ALA A 1 210 ? -5.776 0.553 17.453 1.00 97.19 210 ALA A N 1
ATOM 1629 C CA . ALA A 1 210 ? -6.973 0.023 16.798 1.00 97.19 210 ALA A CA 1
ATOM 1630 C C . ALA A 1 210 ? -7.048 0.419 15.313 1.00 97.19 210 ALA A C 1
ATOM 1632 O O . ALA A 1 210 ? -7.339 -0.410 14.452 1.00 97.19 210 ALA A O 1
ATOM 1633 N N . LEU A 1 211 ? -6.736 1.679 14.982 1.00 97.44 211 LEU A N 1
ATOM 1634 C CA . LEU A 1 211 ? -6.679 2.120 13.586 1.00 97.44 211 LEU A CA 1
ATOM 1635 C C . LEU A 1 211 ? -5.561 1.414 12.809 1.00 97.44 211 LEU A C 1
ATOM 1637 O O . LEU A 1 211 ? -5.757 1.073 11.644 1.00 97.44 211 LEU A O 1
ATOM 1641 N N . ARG A 1 212 ? -4.409 1.164 13.441 1.00 97.88 212 ARG A N 1
ATOM 1642 C CA . ARG A 1 212 ? -3.291 0.444 12.822 1.00 97.88 212 ARG A CA 1
ATOM 1643 C C . ARG A 1 212 ? -3.667 -0.992 12.477 1.00 97.88 212 ARG A C 1
ATOM 1645 O O . ARG A 1 212 ? -3.361 -1.431 11.373 1.00 97.88 212 ARG A O 1
ATOM 1652 N N . LEU A 1 213 ? -4.355 -1.694 13.378 1.00 97.62 213 LEU A N 1
ATOM 1653 C CA . LEU A 1 213 ? -4.839 -3.056 13.131 1.00 97.62 213 LEU A CA 1
ATOM 1654 C C . LEU A 1 213 ? -5.825 -3.100 11.953 1.00 97.62 213 LEU A C 1
ATOM 1656 O O . LEU A 1 213 ? -5.675 -3.937 11.068 1.00 97.62 213 LEU A O 1
ATOM 1660 N N . LEU A 1 214 ? -6.757 -2.141 11.868 1.00 97.31 214 LEU A N 1
ATOM 1661 C CA . LEU A 1 214 ? -7.650 -2.016 10.707 1.00 97.31 214 LEU A CA 1
ATOM 1662 C C . LEU A 1 214 ? -6.872 -1.850 9.393 1.00 97.31 214 LEU A C 1
ATOM 1664 O O . LEU A 1 214 ? -7.143 -2.547 8.416 1.00 97.31 214 LEU A O 1
ATOM 1668 N N . VAL A 1 215 ? -5.891 -0.945 9.369 1.00 97.31 215 VAL A N 1
ATOM 1669 C CA . VAL A 1 215 ? -5.075 -0.678 8.173 1.00 97.31 215 VAL A CA 1
ATOM 1670 C C . VAL A 1 215 ? -4.215 -1.883 7.795 1.00 97.31 215 VAL A C 1
ATOM 1672 O O . VAL A 1 215 ? -4.093 -2.178 6.608 1.00 97.31 215 VAL A O 1
ATOM 1675 N N . ALA A 1 216 ? -3.661 -2.602 8.774 1.00 96.38 216 ALA A N 1
ATOM 1676 C CA . ALA A 1 216 ? -2.870 -3.812 8.544 1.00 96.38 216 ALA A CA 1
ATOM 1677 C C . ALA A 1 216 ? -3.677 -4.913 7.830 1.00 96.38 216 ALA A C 1
ATOM 1679 O O . ALA A 1 216 ? -3.117 -5.710 7.081 1.00 96.38 216 ALA A O 1
ATOM 1680 N N . GLU A 1 217 ? -4.998 -4.923 8.010 1.00 94.12 217 GLU A N 1
ATOM 1681 C CA . GLU A 1 217 ? -5.932 -5.824 7.325 1.00 94.12 217 GLU A CA 1
ATOM 1682 C C . GLU A 1 217 ? -6.508 -5.238 6.021 1.00 94.12 217 GLU A C 1
ATOM 1684 O O . GLU A 1 217 ? -7.431 -5.804 5.430 1.00 94.12 217 GLU A O 1
ATOM 1689 N N . GLY A 1 218 ? -6.008 -4.084 5.570 1.00 93.94 218 GLY A N 1
ATOM 1690 C CA . GLY A 1 218 ? -6.500 -3.393 4.377 1.00 93.94 218 GLY A CA 1
ATOM 1691 C C . GLY A 1 218 ? -7.896 -2.781 4.540 1.00 93.94 218 GLY A C 1
ATOM 1692 O O . GLY A 1 218 ? -8.565 -2.496 3.540 1.00 93.94 218 GLY A O 1
ATOM 1693 N N . VAL A 1 219 ? -8.366 -2.580 5.778 1.00 95.88 219 VAL A N 1
ATOM 1694 C CA . VAL A 1 219 ? -9.637 -1.903 6.054 1.00 95.88 219 VAL A CA 1
ATOM 1695 C C . VAL A 1 219 ? -9.432 -0.398 5.997 1.00 95.88 219 VAL A C 1
ATOM 1697 O O . VAL A 1 219 ? -8.656 0.180 6.758 1.00 95.88 219 VAL A O 1
ATOM 1700 N N . SER A 1 220 ? -10.188 0.261 5.120 1.00 95.69 220 SER A N 1
ATOM 1701 C CA . SER A 1 220 ? -10.170 1.718 5.032 1.00 95.69 220 SER A CA 1
ATOM 1702 C C . SER A 1 220 ? -10.643 2.373 6.329 1.00 95.69 220 SER A C 1
ATOM 1704 O O . SER A 1 220 ? -11.709 2.058 6.862 1.00 95.69 220 SER A O 1
ATOM 1706 N N . ILE A 1 221 ? -9.892 3.363 6.799 1.00 96.38 221 ILE A N 1
ATOM 1707 C CA . ILE A 1 221 ? -10.234 4.160 7.976 1.00 96.38 221 ILE A CA 1
ATOM 1708 C C . ILE A 1 221 ? -10.903 5.494 7.605 1.00 96.38 221 ILE A C 1
ATOM 1710 O O . ILE A 1 221 ? -11.066 6.369 8.451 1.00 96.38 221 ILE A O 1
ATOM 1714 N N . ARG A 1 222 ? -11.347 5.670 6.352 1.00 94.12 222 ARG A N 1
ATOM 1715 C CA . ARG A 1 222 ? -11.966 6.920 5.863 1.00 94.12 222 ARG A CA 1
ATOM 1716 C C . ARG A 1 222 ? -13.324 7.244 6.475 1.00 94.12 222 ARG A C 1
ATOM 1718 O O . ARG A 1 222 ? -13.675 8.421 6.572 1.00 94.12 222 ARG A O 1
ATOM 1725 N N . ASN A 1 223 ? -14.094 6.247 6.910 1.00 93.94 223 ASN A N 1
ATOM 1726 C CA . ASN A 1 223 ? -15.346 6.480 7.631 1.00 93.94 223 ASN A CA 1
ATOM 1727 C C . ASN A 1 223 ? -15.078 6.863 9.098 1.00 93.94 223 ASN A C 1
ATOM 1729 O O . ASN A 1 223 ? -15.373 6.119 10.033 1.00 93.94 223 ASN A O 1
ATOM 1733 N N . ARG A 1 224 ? -14.514 8.060 9.287 1.00 92.69 224 ARG A N 1
ATOM 1734 C CA . ARG A 1 224 ? -14.095 8.597 10.591 1.00 92.69 224 ARG A CA 1
ATOM 1735 C C . ARG A 1 224 ? -15.241 8.698 11.586 1.00 92.69 224 ARG A C 1
ATOM 1737 O O . ARG A 1 224 ? -15.068 8.350 12.744 1.00 92.69 224 ARG A O 1
ATOM 1744 N N . ARG A 1 225 ? -16.418 9.132 11.126 1.00 93.88 225 ARG A N 1
ATOM 1745 C CA . ARG A 1 225 ? -17.613 9.251 11.969 1.00 93.88 225 ARG A CA 1
ATOM 1746 C C . ARG A 1 225 ? -18.012 7.890 12.541 1.00 93.88 225 ARG A C 1
ATOM 1748 O O . ARG A 1 225 ? -18.127 7.769 13.750 1.00 93.88 225 ARG A O 1
ATOM 1755 N N . GLY A 1 226 ? -18.153 6.875 11.681 1.00 94.56 226 GLY A N 1
ATOM 1756 C CA . GLY A 1 226 ? -18.532 5.527 12.115 1.00 94.56 226 GLY A CA 1
ATOM 1757 C C . GLY A 1 226 ? -17.491 4.880 13.031 1.00 94.56 226 GLY A C 1
ATOM 1758 O O . GLY A 1 226 ? -17.859 4.232 14.006 1.00 94.56 226 GLY A O 1
ATOM 1759 N N . LEU A 1 227 ? -16.201 5.108 12.762 1.00 96.25 227 LEU A N 1
ATOM 1760 C CA . LEU A 1 227 ? -15.118 4.662 13.640 1.00 96.25 227 LEU A CA 1
ATOM 1761 C C . LEU A 1 227 ? -15.213 5.288 15.029 1.00 96.25 227 LEU A C 1
ATOM 1763 O O . LEU A 1 227 ? -15.209 4.563 16.016 1.00 96.25 227 LEU A O 1
ATOM 1767 N N . LEU A 1 228 ? -15.333 6.614 15.106 1.00 96.31 228 LEU A N 1
ATOM 1768 C CA . LEU A 1 228 ? -15.414 7.319 16.382 1.00 96.31 228 LEU A CA 1
ATOM 1769 C C . LEU A 1 228 ? -16.684 6.943 17.167 1.00 96.31 228 LEU A C 1
ATOM 1771 O O . LEU A 1 228 ? -16.600 6.726 18.369 1.00 96.31 228 LEU A O 1
ATOM 1775 N N . GLU A 1 229 ? -17.838 6.799 16.504 1.00 96.06 229 GLU A N 1
ATOM 1776 C CA . GLU A 1 229 ? -19.077 6.311 17.139 1.00 96.06 229 GLU A CA 1
ATOM 1777 C C . GLU A 1 229 ? -18.886 4.914 17.742 1.00 96.06 229 GLU A C 1
ATOM 1779 O O . GLU A 1 229 ? -19.209 4.690 18.908 1.00 96.06 229 GLU A O 1
ATOM 1784 N N . SER A 1 230 ? -18.284 4.001 16.976 1.00 96.31 230 SER A N 1
ATOM 1785 C CA . SER A 1 230 ? -18.008 2.637 17.439 1.00 96.31 230 SER A CA 1
ATOM 1786 C C . SER A 1 230 ? -16.982 2.623 18.583 1.00 96.31 230 SER A C 1
ATOM 1788 O O . SER A 1 230 ? -17.091 1.824 19.509 1.00 96.31 230 SER A O 1
ATOM 1790 N N . MET A 1 231 ? -16.001 3.532 18.572 1.00 96.56 231 MET A N 1
ATOM 1791 C CA . MET A 1 231 ? -15.042 3.692 19.672 1.00 96.56 231 MET A CA 1
ATOM 1792 C C . MET A 1 231 ? -15.702 4.210 20.954 1.00 96.56 231 MET A C 1
ATOM 1794 O O . MET A 1 231 ? -15.317 3.774 22.034 1.00 96.56 231 MET A O 1
ATOM 1798 N N . VAL A 1 232 ? -16.695 5.101 20.869 1.00 96.69 232 VAL A N 1
ATOM 1799 C CA . VAL A 1 232 ? -17.460 5.535 22.053 1.00 96.69 232 VAL A CA 1
ATOM 1800 C C . VAL A 1 232 ? -18.279 4.382 22.628 1.00 96.69 232 VAL A C 1
ATOM 1802 O O . VAL A 1 232 ? -18.326 4.217 23.845 1.00 96.69 232 VAL A O 1
ATOM 1805 N N . GLU A 1 233 ? -18.900 3.575 21.768 1.00 96.38 233 GLU A N 1
ATOM 1806 C CA . GLU A 1 233 ? -19.731 2.444 22.189 1.00 96.38 233 GLU A CA 1
ATOM 1807 C C . GLU A 1 233 ? -18.911 1.341 22.881 1.00 96.38 233 GLU A C 1
ATOM 1809 O O . GLU A 1 233 ? -19.299 0.858 23.945 1.00 96.38 233 GLU A O 1
ATOM 1814 N N . TRP A 1 234 ? -17.761 0.969 22.309 1.00 96.88 234 TRP A N 1
ATOM 1815 C CA . TRP A 1 234 ? -16.995 -0.210 22.739 1.00 96.88 234 TRP A CA 1
ATOM 1816 C C . TRP A 1 234 ? -15.706 0.109 23.498 1.00 96.88 234 TRP A C 1
ATOM 1818 O O . TRP A 1 234 ? -15.166 -0.751 24.192 1.00 96.88 234 TRP A O 1
ATOM 1828 N N . GLY A 1 235 ? -15.188 1.334 23.406 1.00 94.50 235 GLY A N 1
ATOM 1829 C CA . GLY A 1 235 ? -13.867 1.682 23.936 1.00 94.50 235 GLY A CA 1
ATOM 1830 C C . GLY A 1 235 ? -13.751 1.593 25.458 1.00 94.50 235 GLY A C 1
ATOM 1831 O O . GLY A 1 235 ? -12.646 1.398 25.966 1.00 94.50 235 GLY A O 1
ATOM 1832 N N . GLY A 1 236 ? -14.872 1.719 26.176 1.00 93.50 236 GLY A N 1
ATOM 1833 C CA . GLY A 1 236 ? -14.920 1.622 27.638 1.00 93.50 236 GLY A CA 1
ATOM 1834 C C . GLY A 1 236 ? -15.166 0.208 28.164 1.00 93.50 236 GLY A C 1
ATOM 1835 O O . GLY A 1 236 ? -14.822 -0.079 29.309 1.00 93.50 236 GLY A O 1
ATOM 1836 N N . THR A 1 237 ? -15.764 -0.664 27.351 1.00 94.44 237 THR A N 1
ATOM 1837 C CA . THR A 1 237 ? -16.124 -2.039 27.726 1.00 94.44 237 THR A CA 1
ATOM 1838 C C . THR A 1 237 ? -15.058 -3.036 27.302 1.00 94.44 237 THR A C 1
ATOM 1840 O O . THR A 1 237 ? -14.659 -3.885 28.096 1.00 94.44 237 THR A O 1
ATOM 1843 N N . GLU A 1 238 ? -14.545 -2.903 26.084 1.00 94.50 238 GLU A N 1
ATOM 1844 C CA . GLU A 1 238 ? -13.393 -3.664 25.634 1.00 94.50 238 GLU A CA 1
ATOM 1845 C C . GLU A 1 238 ? -12.127 -2.939 26.053 1.00 94.50 238 GLU A C 1
ATOM 1847 O O . GLU A 1 238 ? -12.020 -1.734 25.846 1.00 94.50 238 GLU A O 1
ATOM 1852 N N . SER A 1 239 ? -11.151 -3.655 26.611 1.00 89.31 239 SER A N 1
ATOM 1853 C CA . SER A 1 239 ? -9.817 -3.136 26.961 1.00 89.31 239 SER A CA 1
ATOM 1854 C C . SER A 1 239 ? -8.724 -3.594 25.989 1.00 89.31 239 SER A C 1
ATOM 1856 O O . SER A 1 239 ? -7.733 -2.890 25.801 1.00 89.31 239 SER A O 1
ATOM 1858 N N . ASP A 1 240 ? -8.932 -4.730 25.324 1.00 92.62 240 ASP A N 1
ATOM 1859 C CA . ASP A 1 240 ? -8.032 -5.274 24.312 1.00 92.62 240 ASP A CA 1
ATOM 1860 C C . ASP A 1 240 ? -8.206 -4.530 22.976 1.00 92.62 240 ASP A C 1
ATOM 1862 O O . ASP A 1 240 ? -9.328 -4.200 22.576 1.00 92.62 240 ASP A O 1
ATOM 1866 N N . ALA A 1 241 ? -7.103 -4.200 22.302 1.00 91.25 241 ALA A N 1
ATOM 1867 C CA . ALA A 1 241 ? -7.145 -3.478 21.029 1.00 91.25 241 ALA A CA 1
ATOM 1868 C C . ALA A 1 241 ? -7.615 -4.374 19.871 1.00 91.25 241 ALA A C 1
ATOM 1870 O O . ALA A 1 241 ? -8.328 -3.895 18.989 1.00 91.25 241 ALA A O 1
ATOM 1871 N N . GLY A 1 242 ? -7.283 -5.669 19.900 1.00 93.62 242 GLY A N 1
ATOM 1872 C CA . GLY A 1 242 ? -7.742 -6.645 18.912 1.00 93.62 242 GLY A CA 1
ATOM 1873 C C . GLY A 1 242 ? -9.257 -6.832 18.969 1.00 93.62 242 GLY A C 1
ATOM 1874 O O . GLY A 1 242 ? -9.941 -6.633 17.970 1.00 93.62 242 GLY A O 1
ATOM 1875 N N . ARG A 1 243 ? -9.813 -7.100 20.157 1.00 95.12 243 ARG A N 1
ATOM 1876 C CA . ARG A 1 243 ? -11.272 -7.226 20.336 1.00 95.12 243 ARG A CA 1
ATOM 1877 C C . ARG A 1 243 ? -12.021 -5.948 19.985 1.00 95.12 243 ARG A C 1
ATOM 1879 O O . ARG A 1 243 ? -13.038 -6.008 19.302 1.00 95.12 243 ARG A O 1
ATOM 1886 N N . LEU A 1 244 ? -11.502 -4.788 20.391 1.00 95.94 244 LEU A N 1
ATOM 1887 C CA . LEU A 1 244 ? -12.066 -3.506 19.971 1.00 95.94 244 LEU A CA 1
ATOM 1888 C C . LEU A 1 244 ? -12.097 -3.397 18.442 1.00 95.94 244 LEU A C 1
ATOM 1890 O O . LEU A 1 244 ? -13.114 -2.995 17.884 1.00 95.94 244 LEU A O 1
ATOM 1894 N N . THR A 1 245 ? -11.010 -3.779 17.770 1.00 96.75 245 THR A N 1
ATOM 1895 C CA . THR A 1 245 ? -10.902 -3.732 16.307 1.00 96.75 245 THR A CA 1
ATOM 1896 C C . THR A 1 245 ? -11.984 -4.573 15.631 1.00 96.75 245 THR A C 1
ATOM 1898 O O . THR A 1 245 ? -12.588 -4.095 14.673 1.00 96.75 245 THR A O 1
ATOM 1901 N N . GLU A 1 246 ? -12.333 -5.748 16.162 1.00 96.44 246 GLU A N 1
ATOM 1902 C CA . GLU A 1 246 ? -13.455 -6.551 15.649 1.00 96.44 246 GLU A CA 1
ATOM 1903 C C . GLU A 1 246 ? -14.802 -5.817 15.740 1.00 96.44 246 GLU A C 1
ATOM 1905 O O . GLU A 1 246 ? -15.584 -5.818 14.783 1.00 96.44 246 GLU A O 1
ATOM 1910 N N . HIS A 1 247 ? -15.061 -5.107 16.843 1.00 96.62 247 HIS A N 1
ATOM 1911 C CA . HIS A 1 247 ? -16.255 -4.264 16.960 1.00 96.62 247 HIS A CA 1
ATOM 1912 C C . HIS A 1 247 ? -16.242 -3.100 15.964 1.00 96.62 247 HIS A C 1
ATOM 1914 O O . HIS A 1 247 ? -17.262 -2.816 15.331 1.00 96.62 247 HIS A O 1
ATOM 1920 N N . LEU A 1 248 ? -15.085 -2.460 15.759 1.00 96.88 248 LEU A N 1
ATOM 1921 C CA . LEU A 1 248 ? -14.941 -1.411 14.747 1.00 96.88 248 LEU A CA 1
ATOM 1922 C C . LEU A 1 248 ? -15.193 -1.963 13.335 1.00 96.88 248 LEU A C 1
ATOM 1924 O O . LEU A 1 248 ? -15.896 -1.328 12.548 1.00 96.88 248 LEU A O 1
ATOM 1928 N N . ARG A 1 249 ? -14.687 -3.161 13.012 1.00 96.25 249 ARG A N 1
ATOM 1929 C CA . ARG A 1 249 ? -14.945 -3.844 11.732 1.00 96.25 249 ARG A CA 1
ATOM 1930 C C . ARG A 1 249 ? -16.435 -4.115 11.535 1.00 96.25 249 ARG A C 1
ATOM 1932 O O . ARG A 1 249 ? -16.960 -3.844 10.454 1.00 96.25 249 ARG A O 1
ATOM 1939 N N . ALA A 1 250 ? -17.133 -4.572 12.576 1.00 95.19 250 ALA A N 1
ATOM 1940 C CA . ALA A 1 250 ? -18.582 -4.763 12.538 1.00 95.19 250 ALA A CA 1
ATOM 1941 C C . ALA A 1 250 ? -19.330 -3.439 12.280 1.00 95.19 250 ALA A C 1
ATOM 1943 O O . ALA A 1 250 ? -20.203 -3.385 11.409 1.00 95.19 250 ALA A O 1
ATOM 1944 N N . GLY A 1 251 ? -18.933 -2.343 12.938 1.00 93.38 251 GLY A N 1
ATOM 1945 C CA . GLY A 1 251 ? -19.462 -0.995 12.676 1.00 93.38 251 GLY A CA 1
ATOM 1946 C C . GLY A 1 251 ? -19.196 -0.490 11.247 1.00 93.38 251 GLY A C 1
ATOM 1947 O O . GLY A 1 251 ? -19.949 0.322 10.703 1.00 93.38 251 GLY A O 1
ATOM 1948 N N . LEU A 1 252 ? -18.160 -1.021 10.591 1.00 95.00 252 LEU A N 1
ATOM 1949 C CA . LEU A 1 252 ? -17.786 -0.729 9.206 1.00 95.00 252 LEU A CA 1
ATOM 1950 C C . LEU A 1 252 ? -18.338 -1.729 8.177 1.00 95.00 252 LEU A C 1
ATOM 1952 O O . LEU A 1 252 ? -17.986 -1.629 6.998 1.00 95.00 252 LEU A O 1
ATOM 1956 N N . ALA A 1 253 ? -19.243 -2.639 8.557 1.00 93.62 253 ALA A N 1
ATOM 1957 C CA . ALA A 1 253 ? -19.725 -3.721 7.691 1.00 93.62 253 ALA A CA 1
ATOM 1958 C C . ALA A 1 253 ? -20.180 -3.252 6.297 1.00 93.62 253 ALA A C 1
ATOM 1960 O O . ALA A 1 253 ? -19.846 -3.882 5.294 1.00 93.62 253 ALA A O 1
ATOM 1961 N N . ARG A 1 254 ? -20.882 -2.111 6.202 1.00 91.88 254 ARG A N 1
ATOM 1962 C CA . ARG A 1 254 ? -21.326 -1.538 4.915 1.00 91.88 254 ARG A CA 1
ATOM 1963 C C . ARG A 1 254 ? -20.155 -1.167 4.003 1.00 91.88 254 ARG A C 1
ATOM 1965 O O . ARG A 1 254 ? -20.227 -1.390 2.800 1.00 91.88 254 ARG A O 1
ATOM 1972 N N . GLN A 1 255 ? -19.104 -0.576 4.565 1.00 92.06 255 GLN A N 1
ATOM 1973 C CA . GLN A 1 255 ? -17.925 -0.147 3.817 1.00 92.06 255 GLN A CA 1
ATOM 1974 C C . GLN A 1 255 ? -17.108 -1.356 3.358 1.00 92.06 255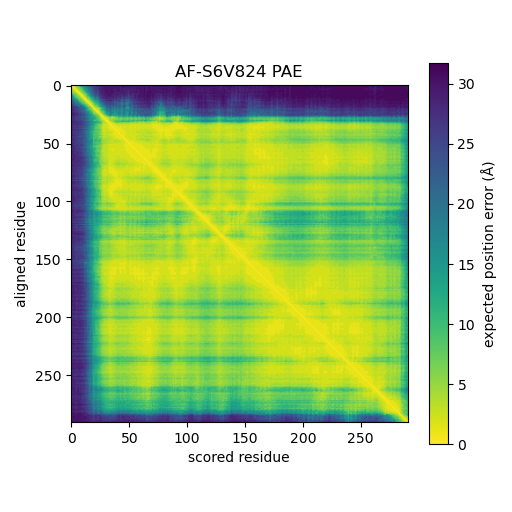 GLN A C 1
ATOM 1976 O O . GLN A 1 255 ? -16.774 -1.448 2.182 1.00 92.06 255 GLN A O 1
ATOM 1981 N N . ILE A 1 256 ? -16.843 -2.293 4.271 1.00 92.88 256 ILE A N 1
ATOM 1982 C CA . ILE A 1 256 ? -16.080 -3.513 3.980 1.00 92.88 256 ILE A CA 1
ATOM 1983 C C . ILE A 1 256 ? -16.807 -4.337 2.912 1.00 92.88 256 ILE A C 1
ATOM 1985 O O . ILE A 1 256 ? -16.206 -4.738 1.922 1.00 92.88 256 ILE A O 1
ATOM 1989 N N . SER A 1 257 ? -18.123 -4.516 3.054 1.00 94.00 257 SER A N 1
ATOM 1990 C CA . SER A 1 257 ? -18.922 -5.243 2.062 1.00 94.00 257 SER A CA 1
ATOM 1991 C C . SER A 1 257 ? -18.857 -4.584 0.687 1.00 94.00 257 SER A C 1
ATOM 1993 O O . SER A 1 257 ? -18.745 -5.278 -0.313 1.00 94.00 257 SER A O 1
ATOM 1995 N N . HIS A 1 258 ? -18.899 -3.250 0.624 1.00 91.56 258 HIS A N 1
ATOM 1996 C CA . HIS A 1 258 ? -18.785 -2.529 -0.641 1.00 91.56 258 HIS A CA 1
ATOM 1997 C C . HIS A 1 258 ? -17.399 -2.674 -1.284 1.00 91.56 258 HIS A C 1
ATOM 1999 O O . HIS A 1 258 ? -17.324 -2.835 -2.495 1.00 91.56 258 HIS A O 1
ATOM 2005 N N . GLN A 1 259 ? -16.328 -2.652 -0.485 1.00 89.69 259 GLN A N 1
ATOM 2006 C CA . GLN A 1 259 ? -14.944 -2.786 -0.956 1.00 89.69 259 GLN A CA 1
ATOM 2007 C C . GLN A 1 259 ? -14.682 -4.131 -1.651 1.00 89.69 259 GLN A C 1
ATOM 2009 O O . GLN A 1 259 ? -13.937 -4.176 -2.624 1.00 89.69 259 GLN A O 1
ATOM 2014 N N . TYR A 1 260 ? -15.293 -5.212 -1.162 1.00 90.75 260 TYR A N 1
ATOM 2015 C CA . TYR A 1 260 ? -15.088 -6.569 -1.685 1.00 90.75 260 TYR A CA 1
ATOM 20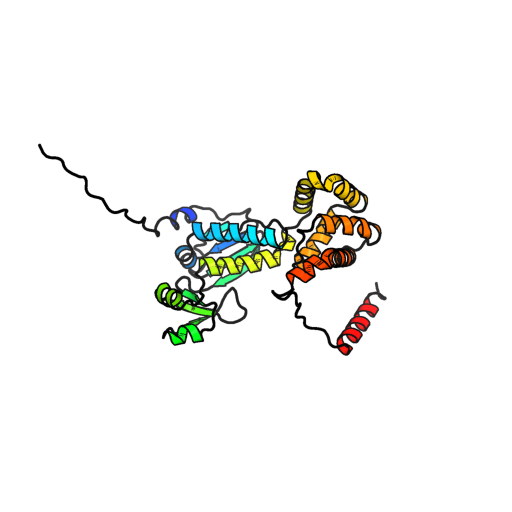16 C C . TYR A 1 260 ? -16.206 -7.062 -2.611 1.00 90.75 260 TYR A C 1
ATOM 2018 O O . TYR A 1 260 ? -16.143 -8.189 -3.104 1.00 90.75 260 TYR A O 1
ATOM 2026 N N . ALA A 1 261 ? -17.238 -6.252 -2.839 1.00 93.00 261 ALA A N 1
ATOM 2027 C CA . ALA A 1 261 ? -18.305 -6.599 -3.761 1.00 93.00 261 ALA A CA 1
ATOM 2028 C C . ALA A 1 261 ? -17.924 -6.250 -5.204 1.00 93.00 261 ALA A C 1
ATOM 2030 O O . ALA A 1 261 ? -17.313 -5.217 -5.478 1.00 93.00 261 ALA A O 1
ATOM 2031 N N . ASP A 1 262 ? -18.333 -7.098 -6.143 1.00 91.38 262 ASP A N 1
ATOM 2032 C CA . ASP A 1 262 ? -18.190 -6.828 -7.569 1.00 91.38 262 ASP A CA 1
ATOM 2033 C C . ASP A 1 262 ? -19.182 -5.750 -8.065 1.00 91.38 262 ASP A C 1
ATOM 2035 O O . ASP A 1 262 ? -19.981 -5.176 -7.315 1.00 91.38 262 ASP A O 1
ATOM 2039 N N . ARG A 1 263 ? -19.179 -5.491 -9.380 1.00 90.12 263 ARG A N 1
ATOM 2040 C CA . ARG A 1 263 ? -20.098 -4.528 -10.017 1.00 90.12 263 ARG A CA 1
ATOM 2041 C C . ARG A 1 263 ? -21.582 -4.874 -9.816 1.00 90.12 263 ARG A C 1
ATOM 2043 O O . ARG A 1 263 ? -22.419 -3.975 -9.875 1.00 90.12 263 ARG A O 1
ATOM 2050 N N . ASN A 1 264 ? -21.904 -6.139 -9.547 1.00 92.69 264 ASN A N 1
ATOM 2051 C CA . ASN A 1 264 ? -23.257 -6.636 -9.300 1.00 92.69 264 ASN A CA 1
ATOM 2052 C C . ASN A 1 264 ? -23.616 -6.671 -7.805 1.00 92.69 264 ASN A C 1
ATOM 2054 O O . ASN A 1 264 ? -24.693 -7.148 -7.448 1.00 92.69 264 ASN A O 1
ATOM 2058 N N . ARG A 1 265 ? -22.755 -6.128 -6.931 1.00 91.19 265 ARG A N 1
ATOM 2059 C CA . ARG A 1 265 ? -22.895 -6.143 -5.466 1.00 91.19 265 ARG A CA 1
ATOM 2060 C C . ARG A 1 265 ? -22.840 -7.552 -4.862 1.00 91.19 265 ARG A C 1
ATOM 2062 O O . ARG A 1 265 ? -23.435 -7.791 -3.811 1.00 91.19 265 ARG A O 1
ATOM 2069 N N . VAL A 1 266 ? -22.128 -8.474 -5.508 1.00 93.56 266 VAL A N 1
ATOM 2070 C CA . VAL A 1 266 ? -21.917 -9.843 -5.027 1.00 93.56 266 VAL A CA 1
ATOM 2071 C C . VAL A 1 266 ? -20.511 -9.971 -4.451 1.00 93.56 266 VAL A C 1
ATOM 2073 O O . VAL A 1 266 ? -19.536 -9.545 -5.067 1.00 93.56 266 VAL A O 1
ATOM 2076 N N . ILE A 1 267 ? -20.402 -10.577 -3.268 1.00 94.25 267 ILE A N 1
ATOM 2077 C CA . ILE A 1 267 ? -19.119 -10.912 -2.642 1.00 94.25 267 ILE A CA 1
ATOM 2078 C C . ILE A 1 267 ? -18.843 -12.391 -2.907 1.00 94.25 267 ILE A C 1
ATOM 2080 O O . ILE A 1 267 ? -19.579 -13.259 -2.439 1.00 94.25 267 ILE A O 1
ATOM 2084 N N . SER A 1 268 ? -17.776 -12.676 -3.651 1.00 93.31 268 SER A N 1
ATOM 2085 C CA . SER A 1 268 ? -17.270 -14.040 -3.823 1.00 93.31 268 SER A CA 1
ATOM 2086 C C . SER A 1 268 ? -16.261 -14.342 -2.720 1.00 93.31 268 SER A C 1
ATOM 2088 O O . SER A 1 268 ? -15.294 -13.604 -2.556 1.00 93.31 268 SER A O 1
ATOM 2090 N N . ALA A 1 269 ? -16.475 -15.417 -1.963 1.00 93.19 269 ALA A N 1
ATOM 2091 C CA . ALA A 1 269 ? -15.627 -15.768 -0.829 1.00 93.19 269 ALA A CA 1
ATOM 2092 C C . ALA A 1 269 ? -15.341 -17.270 -0.773 1.00 93.19 269 ALA A C 1
ATOM 2094 O O . ALA A 1 269 ? -16.195 -18.099 -1.094 1.00 93.19 269 ALA A O 1
ATOM 2095 N N . PHE A 1 270 ? -14.143 -17.615 -0.304 1.00 94.06 270 PHE A N 1
ATOM 2096 C CA . PHE A 1 270 ? -13.828 -18.971 0.127 1.00 94.06 270 PHE A CA 1
ATOM 2097 C C . PHE A 1 270 ? -14.330 -19.161 1.556 1.00 94.06 270 PHE A C 1
ATOM 2099 O O . PHE A 1 270 ? -14.013 -18.368 2.439 1.00 94.06 270 PHE A O 1
ATOM 2106 N N . VAL A 1 271 ? -15.105 -20.219 1.783 1.00 93.06 271 VAL A N 1
ATOM 2107 C CA . VAL A 1 271 ? -15.644 -20.554 3.105 1.00 93.06 271 VAL A CA 1
ATOM 2108 C C . VAL A 1 271 ? -14.963 -21.821 3.603 1.00 93.06 271 VAL A C 1
ATOM 2110 O O . VAL A 1 271 ? -14.768 -22.774 2.845 1.00 93.06 271 VAL A O 1
ATOM 2113 N N . LEU A 1 272 ? -14.576 -21.833 4.879 1.00 92.75 272 LEU A N 1
ATOM 2114 C CA . LEU A 1 272 ? -14.014 -23.025 5.504 1.00 92.75 272 LEU A CA 1
ATOM 2115 C C . LEU A 1 272 ? -15.080 -24.121 5.593 1.00 92.75 272 LEU A C 1
ATOM 2117 O O . LEU A 1 272 ? -16.245 -23.859 5.883 1.00 92.75 272 LEU A O 1
ATOM 2121 N N . ALA A 1 273 ? -14.676 -25.372 5.377 1.00 95.88 273 ALA A N 1
ATOM 2122 C CA . ALA A 1 273 ? -15.574 -26.499 5.591 1.00 95.88 273 ALA A CA 1
ATOM 2123 C C . ALA A 1 273 ? -15.961 -26.586 7.084 1.00 95.88 273 ALA A C 1
ATOM 2125 O O . ALA A 1 273 ? -15.074 -26.434 7.931 1.00 95.88 273 ALA A O 1
ATOM 2126 N N . PRO A 1 274 ? -17.216 -26.929 7.435 1.00 94.88 274 PRO A N 1
ATOM 2127 C CA . PRO A 1 274 ? -17.670 -26.962 8.831 1.00 94.88 274 PRO A CA 1
ATOM 2128 C C . PRO A 1 274 ? -16.776 -27.798 9.763 1.00 94.88 274 PRO A C 1
ATOM 2130 O O . PRO A 1 274 ? -16.481 -27.406 10.888 1.00 94.88 274 PRO A O 1
ATOM 2133 N N . ALA A 1 275 ? -16.258 -28.931 9.273 1.00 94.62 275 ALA A N 1
ATOM 2134 C CA . ALA A 1 275 ? -15.351 -29.786 10.040 1.00 94.62 275 ALA A CA 1
ATOM 2135 C C . ALA A 1 275 ? -14.008 -29.111 10.379 1.00 94.62 275 ALA A C 1
ATOM 2137 O O . ALA A 1 275 ? -13.408 -29.409 11.412 1.00 94.62 275 ALA A O 1
ATOM 2138 N N . LEU A 1 276 ? -13.514 -28.224 9.512 1.00 93.56 276 LEU A N 1
ATOM 2139 C CA . LEU A 1 276 ? -12.301 -27.451 9.771 1.00 93.56 276 LEU A CA 1
ATOM 2140 C C . LEU A 1 276 ? -12.577 -26.327 10.776 1.00 93.56 276 LEU A C 1
ATOM 2142 O O . LEU A 1 276 ? -11.768 -26.118 11.677 1.00 93.56 276 LEU A O 1
ATOM 2146 N N . GLU A 1 277 ? -13.727 -25.662 10.669 1.00 92.38 277 GLU A N 1
ATOM 2147 C CA . GLU A 1 277 ? -14.138 -24.607 11.600 1.00 92.38 277 GLU A CA 1
ATOM 2148 C C . GLU A 1 277 ? -14.238 -25.122 13.045 1.00 92.38 277 GLU A C 1
ATOM 2150 O O . GLU A 1 277 ? -13.640 -24.539 13.951 1.00 92.38 277 GLU A O 1
ATOM 2155 N N . GLU A 1 278 ? -14.892 -26.268 13.263 1.00 92.19 278 GLU A N 1
ATOM 2156 C CA . GLU A 1 278 ? -15.001 -26.873 14.600 1.00 92.19 278 GLU A CA 1
ATOM 2157 C C . GLU A 1 278 ? -13.636 -27.246 15.190 1.00 92.19 278 GLU A C 1
ATOM 2159 O O . GLU A 1 278 ? -13.373 -27.039 16.378 1.00 92.19 278 GLU A O 1
ATOM 2164 N N . ARG A 1 279 ? -12.720 -27.755 14.356 1.00 92.19 279 ARG A N 1
ATOM 2165 C CA . ARG A 1 279 ? -11.352 -28.075 14.791 1.00 92.19 279 ARG A CA 1
ATOM 2166 C C . ARG A 1 279 ? -10.588 -26.828 15.225 1.00 92.19 279 ARG A C 1
ATOM 2168 O O . ARG A 1 279 ? -9.896 -26.878 16.241 1.00 92.19 279 ARG A O 1
ATOM 2175 N N . LEU A 1 280 ? -10.712 -25.729 14.479 1.00 91.81 280 LEU A N 1
ATOM 2176 C CA . LEU A 1 280 ? -10.075 -24.455 14.819 1.00 91.81 280 LEU A CA 1
ATOM 2177 C C . LEU A 1 280 ? -10.658 -23.875 16.113 1.00 91.81 280 LEU A C 1
ATOM 2179 O O . LEU A 1 280 ? -9.900 -23.519 17.016 1.00 91.81 280 LEU A O 1
ATOM 2183 N N . ARG A 1 281 ? -11.988 -23.878 16.260 1.00 89.75 281 ARG A N 1
ATOM 2184 C CA . ARG A 1 281 ? -12.669 -23.405 17.474 1.00 89.75 281 ARG A CA 1
ATOM 2185 C C . ARG A 1 281 ? -12.244 -24.199 18.712 1.00 89.75 281 ARG A C 1
ATOM 2187 O O . ARG A 1 281 ? -11.955 -23.617 19.757 1.00 89.75 281 ARG A O 1
ATOM 2194 N N . GLY A 1 282 ? -12.129 -25.522 18.581 1.00 87.69 282 GLY A N 1
ATOM 2195 C CA . GLY A 1 282 ? -11.645 -26.397 19.651 1.00 87.69 282 GLY A CA 1
ATOM 2196 C C . GLY A 1 282 ? -10.178 -26.167 20.038 1.00 87.69 282 GLY A C 1
ATOM 2197 O O . GLY A 1 282 ? -9.818 -26.377 21.198 1.00 87.69 282 GLY A O 1
ATOM 2198 N N . ALA A 1 283 ? -9.331 -25.733 19.100 1.00 86.00 283 ALA A N 1
ATOM 2199 C CA . ALA A 1 283 ? -7.931 -25.406 19.370 1.00 86.00 283 ALA A CA 1
ATOM 2200 C C . ALA A 1 283 ? -7.782 -24.056 20.095 1.00 86.00 283 ALA A C 1
ATOM 2202 O O . ALA A 1 283 ? -7.043 -23.977 21.077 1.00 86.00 283 ALA A O 1
ATOM 2203 N N . LEU A 1 284 ? -8.527 -23.032 19.665 1.00 82.00 284 LEU A N 1
ATOM 2204 C CA . LEU A 1 284 ? -8.509 -21.692 20.264 1.00 82.00 284 LEU A CA 1
ATOM 2205 C C . LEU A 1 284 ? -9.058 -21.697 21.698 1.00 82.00 284 LEU A C 1
ATOM 2207 O O . LEU A 1 284 ? -8.406 -21.201 22.614 1.00 82.00 284 LEU A O 1
ATOM 2211 N N . GLY A 1 285 ? -10.181 -22.384 21.941 1.00 69.44 285 GLY A N 1
ATOM 2212 C CA . GLY A 1 285 ? -10.785 -22.467 23.278 1.00 69.44 285 GLY A CA 1
ATOM 2213 C C . GLY A 1 285 ? -9.933 -23.184 24.339 1.00 69.44 285 GLY A C 1
ATOM 2214 O O . GLY A 1 285 ? -10.251 -23.125 25.528 1.00 69.44 285 GLY A O 1
ATOM 2215 N N . ARG A 1 286 ? -8.853 -23.878 23.945 1.00 57.88 286 ARG A N 1
ATOM 2216 C CA . ARG A 1 286 ? -7.866 -24.448 24.880 1.00 57.88 286 ARG A CA 1
ATOM 2217 C C . ARG A 1 286 ? -6.791 -23.444 25.292 1.00 57.88 286 ARG A C 1
ATOM 2219 O O . ARG A 1 286 ? -6.265 -23.578 26.391 1.00 57.88 286 ARG A O 1
ATOM 2226 N N . GLN A 1 287 ? -6.465 -22.471 24.442 1.00 52.88 287 GLN A N 1
ATOM 2227 C CA . GLN A 1 287 ? -5.456 -21.456 24.750 1.00 52.88 287 GLN A CA 1
ATOM 2228 C C . GLN A 1 287 ? -6.000 -20.385 25.703 1.00 52.88 287 GLN A C 1
ATOM 2230 O O . GLN A 1 287 ? -5.294 -20.018 26.637 1.00 52.88 287 GLN A O 1
ATOM 2235 N N . ASP A 1 288 ? -7.272 -19.998 25.567 1.00 56.12 288 ASP A N 1
ATOM 2236 C CA . ASP A 1 288 ? -7.920 -19.028 26.469 1.00 56.12 288 ASP A CA 1
ATOM 2237 C C . ASP A 1 288 ? -8.119 -19.548 27.902 1.00 56.12 288 ASP A C 1
ATOM 2239 O O . ASP A 1 288 ? -8.280 -18.764 28.829 1.00 56.12 288 ASP A O 1
ATOM 2243 N N . LYS A 1 289 ? -8.097 -20.872 28.119 1.00 48.19 289 LYS A N 1
ATOM 2244 C CA . LYS A 1 289 ? -8.155 -21.468 29.469 1.00 48.19 289 LYS A CA 1
ATOM 2245 C C . LYS A 1 289 ? -6.801 -21.525 30.178 1.00 48.19 289 LYS A C 1
ATOM 2247 O O . LYS A 1 289 ? -6.765 -21.819 31.369 1.00 48.19 289 LYS A O 1
ATOM 2252 N N . ASN A 1 290 ? -5.709 -21.308 29.448 1.00 43.84 290 ASN A N 1
ATOM 2253 C CA . ASN A 1 290 ? -4.336 -21.426 29.942 1.00 43.84 290 ASN A CA 1
ATOM 2254 C C . ASN A 1 290 ? -3.642 -20.060 30.106 1.00 43.84 290 ASN A C 1
ATOM 2256 O O . ASN A 1 290 ? -2.425 -20.020 30.296 1.00 43.84 290 ASN A O 1
ATOM 2260 N N . ARG A 1 291 ? -4.397 -18.962 30.014 1.00 39.53 291 ARG A N 1
ATOM 2261 C CA . ARG A 1 291 ? -3.939 -17.580 30.167 1.00 39.53 291 ARG A CA 1
ATOM 2262 C C . ARG A 1 291 ? -4.790 -16.877 31.217 1.00 39.53 291 ARG A C 1
ATOM 2264 O O . ARG A 1 291 ? -4.213 -16.032 31.932 1.00 39.53 291 ARG A O 1
#

Solvent-accessible surface area (backbone atoms only — not comparable to full-atom values): 16676 Å² total; per-residue (Å²): 137,89,81,86,80,85,78,87,80,78,85,78,78,82,83,92,76,75,73,58,64,64,64,45,68,74,54,75,80,78,84,84,44,60,31,37,37,36,29,3,60,41,34,50,70,48,25,50,64,67,66,38,50,52,51,45,52,49,47,40,50,49,48,27,72,60,38,50,44,76,57,84,72,67,44,82,41,69,35,81,88,44,56,39,40,29,40,39,32,24,50,68,82,40,83,75,48,71,44,53,48,66,33,70,32,27,42,50,72,54,68,67,66,64,45,43,76,73,76,41,82,61,46,78,40,73,34,80,77,46,99,53,66,35,39,31,35,62,57,90,46,54,65,63,32,56,78,69,68,53,52,66,33,51,42,37,50,50,51,45,52,41,47,50,56,49,51,58,73,46,44,28,76,54,45,38,57,67,50,43,48,56,55,49,61,75,37,38,91,82,42,38,69,57,52,52,52,33,54,72,54,36,58,65,63,56,55,22,50,26,53,22,56,37,34,66,72,72,41,52,58,63,60,50,65,53,47,46,55,36,40,54,72,38,39,70,77,41,87,53,50,68,65,41,35,54,53,39,50,59,63,36,43,73,58,56,52,57,74,60,27,49,98,85,70,49,69,86,77,91,74,79,55,69,76,56,50,55,52,52,53,59,54,53,64,54,53,71,74,75,111